Protein AF-0000000080769482 (afdb_homodimer)

Secondary structure (DSSP, 8-state):
-HHHHHHHHHHHHHHHHHHHHHHIIIIIHHHHHHHHHHHHHHHHHHHHHTT-HHHHHGGGGG-SSHHHHHHHHHHHHHTT-HHHHHHHHHHHHT-TT-HHHHHHHHHHHHTT--S-------/-HHHHHHHHHHHHHHHHHHHHHHIIIIIHHHHHHHHHHHHHHHHHHHHHTT-HHHHHGGGGG-SSHHHHHHHHHHHHHHT-HHHHHHHHHHHHT-TT-HHHHHHHHHHHHTT--S-------

Organism: Ralstonia nicotianae (strain ATCC BAA-1114 / GMI1000) (NCBI:txid267608)

Solvent-accessible surface area (backbone atoms only — not comparable to full-atom values): 12721 Å² total; per-residue (Å²): 114,78,63,51,54,50,46,52,50,51,44,49,51,44,39,48,32,31,45,50,28,52,47,37,39,46,57,55,7,39,52,64,25,46,54,34,49,50,53,42,48,51,52,44,49,56,28,45,77,69,73,38,36,57,73,57,32,54,67,33,58,70,43,91,47,65,49,29,20,50,48,27,21,56,54,26,56,76,60,74,44,46,67,65,21,46,52,51,32,52,59,45,35,64,44,86,86,35,73,63,11,52,51,26,44,51,54,33,44,76,70,72,37,72,81,70,75,62,81,69,76,123,115,77,63,52,51,51,45,53,50,50,43,51,52,44,39,49,32,31,43,49,27,51,47,36,37,46,56,55,7,38,52,64,24,46,54,33,48,50,52,40,49,51,52,46,49,57,28,45,78,70,73,38,35,54,73,56,32,54,68,34,57,72,43,90,47,64,48,29,22,51,49,26,23,58,53,24,58,77,57,74,43,45,67,64,20,48,51,51,33,52,58,44,35,64,43,86,86,35,72,64,10,52,51,25,42,51,53,34,44,74,71,70,36,74,79,70,76,62,78,70,73,125

Nearest PDB structures (foldseek):
  5n3u-assembly1_A-2  TM=7.133E-01  e=3.691E+00  Nostoc sp. PCC 7120 = FACHB-418
  3v6a-assembly1_A  TM=3.784E-01  e=7.086E+00  Homo sapiens
  5n3u-assembly1_A-2  TM=7.142E-01  e=3.418E+00  Nostoc sp. PCC 7120 = FACHB-418
  3v6a-assembly1_A  TM=3.414E-01  e=6.189E+00  Homo sapiens
  6l4o-assembly1_A  TM=3.754E-01  e=9.029E+00  Homo sapiens

Foldseek 3Di:
DVVVVVVVVVVVVVVVVVVVVVCCCCVVPVVVVVVVVVVLVVVLVVCVVVVCNCVVLVVQCPPPDLVSVLSSLLSVCVVPDNPSSLVSLLVLLPPPPDPSNVVSCVSCVVSVRHNPPPPPPD/DVVVVVVVVVVVVVVVVVVVVVCCCCVVPVVVVVVVVVVLVVVLVVCVVVVCNCVVLVVQCPPPDLVSVLSSLLSVCVNPDNPSSLVSLLVLLPPPPDPSNVVSCVSCVVSVHHNPPPPPDD

pLDDT: mean 79.83, std 16.84, range [17.86, 96.06]

Sequence (244 aa):
MENEGEIRLARELYAKCAIDFWVVLNERGHKPANRISNKARSLLESWGERGKAVDLLYPLLSHEQEAVRLAAATGLLDYGAPAQAIAVLRDISKNPEGFMAVTARILLRKHGISSLEDGSVHMENEGEIRLARELYAKCAIDFWVVLNERGHKPANRISNKARSLLESWGERGKAVDLLYPLLSHEQEAVRLAAATGLLDYGAPAQAIAVLRDISKNPEGFMAVTARILLRKHGISSLEDGSVH

Radius of gyration: 21.17 Å; Cα contacts (8 Å, |Δi|>4): 264; chains: 2; bounding box: 31×69×57 Å

Structure (mmCIF, N/CA/C/O backbone):
data_AF-0000000080769482-model_v1
#
loop_
_entity.id
_entity.type
_entity.pdbx_description
1 polymer 'HEAT repeat domain-containing protein'
#
loop_
_atom_site.group_PDB
_atom_site.id
_atom_site.type_symbol
_atom_site.label_atom_id
_atom_site.label_alt_id
_atom_site.label_comp_id
_atom_site.label_asym_id
_atom_site.label_entity_id
_atom_site.label_seq_id
_atom_site.pdbx_PDB_ins_code
_atom_site.Cartn_x
_atom_site.Cartn_y
_atom_site.Cartn_z
_atom_site.occupancy
_atom_site.B_iso_or_equiv
_atom_site.auth_seq_id
_atom_site.auth_comp_id
_atom_site.auth_asym_id
_atom_site.auth_atom_id
_atom_site.pdbx_PDB_model_num
ATOM 1 N N . MET A 1 1 ? -10.117 38.125 11.508 1 43.69 1 MET A N 1
ATOM 2 C CA . MET A 1 1 ? -11.031 37.656 10.477 1 43.69 1 MET A CA 1
ATOM 3 C C . MET A 1 1 ? -10.258 37.031 9.32 1 43.69 1 MET A C 1
ATOM 5 O O . MET A 1 1 ? -10.758 36.125 8.641 1 43.69 1 MET A O 1
ATOM 9 N N . GLU A 1 2 ? -9.078 37.781 8.734 1 52.72 2 GLU A N 1
ATOM 10 C CA . GLU A 1 2 ? -8.078 37.594 7.688 1 52.72 2 GLU A CA 1
ATOM 11 C C . GLU A 1 2 ? -7.309 36.281 7.895 1 52.72 2 GLU A C 1
ATOM 13 O O . GLU A 1 2 ? -7.035 35.562 6.938 1 52.72 2 GLU A O 1
ATOM 18 N N . ASN A 1 3 ? -7.258 35.906 9.312 1 74.38 3 ASN A N 1
ATOM 19 C CA . ASN A 1 3 ? -6.449 34.781 9.805 1 74.38 3 ASN A CA 1
ATOM 20 C C . ASN A 1 3 ? -7.207 33.469 9.727 1 74.38 3 ASN A C 1
ATOM 22 O O . ASN A 1 3 ? -6.645 32.438 9.328 1 74.38 3 ASN A O 1
ATOM 26 N N . GLU A 1 4 ? -8.695 33.875 9.781 1 76.62 4 GLU A N 1
ATOM 27 C CA . GLU A 1 4 ? -9.508 32.656 9.773 1 76.62 4 GLU A CA 1
ATOM 28 C C . GLU A 1 4 ? -9.672 32.094 8.359 1 76.62 4 GLU A C 1
ATOM 30 O O . GLU A 1 4 ? -9.656 30.891 8.148 1 76.62 4 GLU A O 1
ATOM 35 N N . GLY A 1 5 ? -9.844 33.125 7.422 1 82.69 5 GLY A N 1
ATOM 36 C CA . GLY A 1 5 ? -9.961 32.75 6.027 1 82.69 5 GLY A CA 1
ATOM 37 C C . GLY A 1 5 ? -8.727 32.031 5.504 1 82.69 5 GLY A C 1
ATOM 38 O O . GLY A 1 5 ? -8.844 31.016 4.785 1 82.69 5 GLY A O 1
ATOM 39 N N . GLU A 1 6 ? -7.641 32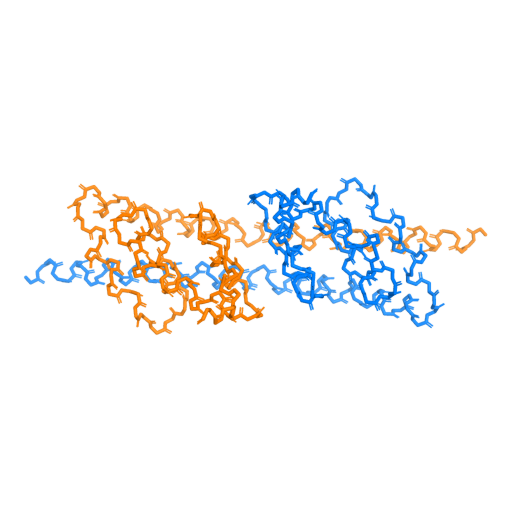.625 5.957 1 83.06 6 GLU A N 1
ATOM 40 C CA . GLU A 1 6 ? -6.379 32 5.547 1 83.06 6 GLU A CA 1
ATOM 41 C C . GLU A 1 6 ? -6.219 30.609 6.152 1 83.06 6 GLU A C 1
ATOM 43 O O . GLU A 1 6 ? -5.719 29.703 5.492 1 83.06 6 GLU A O 1
ATOM 48 N N . ILE A 1 7 ? -6.746 30.562 7.363 1 87.44 7 ILE A N 1
ATOM 49 C CA . ILE A 1 7 ? -6.652 29.297 8.062 1 87.44 7 ILE A CA 1
ATOM 50 C C . ILE A 1 7 ? -7.555 28.266 7.387 1 87.44 7 ILE A C 1
ATOM 52 O O . ILE A 1 7 ? -7.145 27.125 7.152 1 87.44 7 ILE A O 1
ATOM 56 N N . ARG A 1 8 ? -8.781 28.656 7.109 1 89.94 8 ARG A N 1
ATOM 57 C CA . ARG A 1 8 ? -9.734 27.781 6.441 1 89.94 8 ARG A CA 1
ATOM 58 C C . ARG A 1 8 ? -9.211 27.328 5.078 1 89.94 8 ARG A C 1
ATOM 60 O O . ARG A 1 8 ? -9.297 26.156 4.727 1 89.94 8 ARG A O 1
ATOM 67 N N . LEU A 1 9 ? -8.633 28.266 4.344 1 88.62 9 LEU A N 1
ATOM 68 C CA . LEU A 1 9 ? -8.094 27.953 3.023 1 88.62 9 LEU A CA 1
ATOM 69 C C . LEU A 1 9 ? -6.918 27 3.125 1 88.62 9 LEU A C 1
ATOM 71 O O . LEU A 1 9 ? -6.77 26.094 2.295 1 88.62 9 LEU A O 1
ATOM 75 N N . ALA A 1 10 ? -6.094 27.219 4.145 1 89.25 10 ALA A N 1
ATOM 76 C CA . ALA A 1 10 ? -4.941 26.359 4.363 1 89.25 10 ALA A CA 1
ATOM 77 C C . ALA A 1 10 ? -5.375 24.922 4.66 1 89.25 10 ALA A C 1
ATOM 79 O O . ALA A 1 10 ? -4.832 23.969 4.094 1 89.25 10 ALA A O 1
ATOM 80 N N . ARG A 1 11 ? -6.398 24.781 5.484 1 92.69 11 ARG A N 1
ATOM 81 C CA . ARG A 1 11 ? -6.91 23.453 5.824 1 92.69 11 ARG A CA 1
ATOM 82 C C . ARG A 1 11 ? -7.535 22.781 4.609 1 92.69 11 ARG A C 1
ATOM 84 O O . ARG A 1 11 ? -7.355 21.578 4.398 1 92.69 11 ARG A O 1
ATOM 91 N N . GLU A 1 12 ? -8.25 23.547 3.84 1 92.12 12 GLU A N 1
ATOM 92 C CA . GLU A 1 12 ? -8.891 23 2.645 1 92.12 12 GLU A CA 1
ATOM 93 C C . GLU A 1 12 ? -7.852 22.531 1.629 1 92.12 12 GLU A C 1
ATOM 95 O O . GLU A 1 12 ? -8.047 21.5 0.969 1 92.12 12 GLU A O 1
ATOM 100 N N . LEU A 1 13 ? -6.801 23.297 1.521 1 90.44 13 LEU A N 1
ATOM 101 C CA . LEU A 1 13 ? -5.727 22.922 0.607 1 90.44 13 LEU A CA 1
ATOM 102 C C . LEU A 1 13 ? -5.07 21.625 1.052 1 90.44 13 LEU A C 1
ATOM 104 O O . LEU A 1 13 ? -4.805 20.734 0.229 1 90.44 13 LEU A O 1
ATOM 108 N N . TYR A 1 14 ? -4.852 21.5 2.293 1 93.31 14 TYR A N 1
ATOM 109 C CA . TYR A 1 14 ? -4.258 20.281 2.834 1 93.31 14 TYR A CA 1
ATOM 110 C C . TYR A 1 14 ? -5.188 19.094 2.639 1 93.31 14 TYR A C 1
ATOM 112 O O . TYR A 1 14 ? -4.742 18 2.24 1 93.31 14 TYR A O 1
ATOM 120 N N . ALA A 1 15 ? -6.422 19.297 2.943 1 94.38 15 ALA A N 1
ATOM 121 C CA . ALA A 1 15 ? -7.418 18.25 2.744 1 94.38 15 ALA A CA 1
ATOM 122 C C . ALA A 1 15 ? -7.48 17.828 1.281 1 94.38 15 ALA A C 1
ATOM 124 O O . ALA A 1 15 ? -7.543 16.641 0.977 1 94.38 15 ALA A O 1
ATOM 125 N N . LYS A 1 16 ? -7.469 18.719 0.387 1 91.75 16 L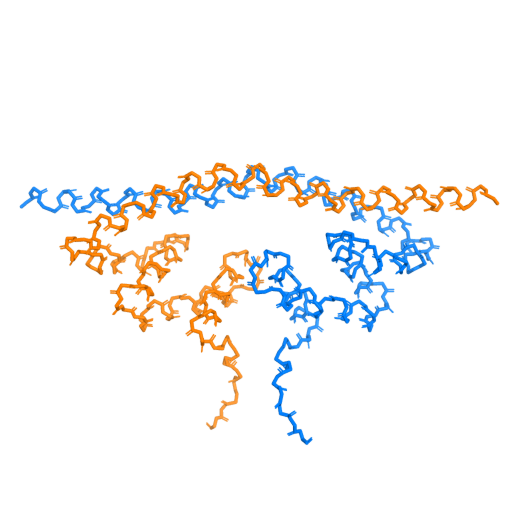YS A N 1
ATOM 126 C CA . LYS A 1 16 ? -7.512 18.438 -1.043 1 91.75 16 LYS A CA 1
ATOM 127 C C . LYS A 1 16 ? -6.293 17.625 -1.478 1 91.75 16 LYS A C 1
ATOM 129 O O . LYS A 1 16 ? -6.414 16.703 -2.283 1 91.75 16 LYS A O 1
ATOM 134 N N . CYS A 1 17 ? -5.102 17.984 -0.955 1 90.38 17 CYS A N 1
ATOM 135 C CA . CYS A 1 17 ? -3.889 17.219 -1.248 1 90.38 17 CYS A CA 1
ATOM 136 C C . CYS A 1 17 ? -4.027 15.773 -0.801 1 90.38 17 CYS A C 1
ATOM 138 O O . CYS A 1 17 ? -3.664 14.859 -1.537 1 90.38 17 CYS A O 1
ATOM 140 N N . ALA A 1 18 ? -4.598 15.625 0.42 1 91.88 18 ALA A N 1
ATOM 141 C CA . ALA A 1 18 ? -4.77 14.281 0.969 1 91.88 18 ALA A CA 1
ATOM 142 C C . ALA A 1 18 ? -5.699 13.453 0.095 1 91.88 18 ALA A C 1
ATOM 144 O O . ALA A 1 18 ? -5.395 12.297 -0.223 1 91.88 18 ALA A O 1
ATOM 145 N N . ILE A 1 19 ? -6.785 13.977 -0.339 1 90.44 19 ILE A N 1
ATOM 146 C CA . ILE A 1 19 ? -7.777 13.289 -1.158 1 90.44 19 ILE A CA 1
ATOM 147 C C . ILE A 1 19 ? -7.18 12.969 -2.527 1 90.44 19 ILE A C 1
ATOM 149 O O . ILE A 1 19 ? -7.258 11.828 -2.996 1 90.44 19 ILE A O 1
ATOM 153 N N . ASP A 1 20 ? -6.57 14 -3.168 1 83.69 20 ASP A N 1
ATOM 154 C CA . ASP A 1 20 ? -5.988 13.828 -4.496 1 83.69 20 ASP A CA 1
ATOM 155 C C . ASP A 1 20 ? -4.91 12.742 -4.484 1 83.69 20 ASP A C 1
ATOM 157 O O . ASP A 1 20 ? -4.797 11.961 -5.434 1 83.69 20 ASP A O 1
ATOM 161 N N . PHE A 1 21 ? -4.113 12.688 -3.434 1 83.19 21 PHE A N 1
ATOM 162 C CA . PHE A 1 21 ? -3.059 11.688 -3.305 1 83.19 21 PHE A CA 1
ATOM 163 C C . PHE A 1 21 ? -3.625 10.281 -3.447 1 83.19 21 PHE A C 1
ATOM 165 O O . PHE A 1 21 ? -3.15 9.492 -4.273 1 83.19 21 PHE A O 1
ATOM 172 N N . TRP A 1 22 ? -4.699 10.039 -2.775 1 80.94 22 TRP A N 1
ATOM 173 C CA . TRP A 1 22 ? -5.258 8.695 -2.768 1 80.94 22 TRP A CA 1
ATOM 174 C C . TRP A 1 22 ? -6.02 8.414 -4.059 1 80.94 22 TRP A C 1
ATOM 176 O O . TRP A 1 22 ? -6.035 7.277 -4.539 1 80.94 22 TRP A O 1
ATOM 186 N N . VAL A 1 23 ? -6.621 9.445 -4.531 1 76.62 23 VAL A N 1
ATOM 187 C CA . VAL A 1 23 ? -7.289 9.289 -5.816 1 76.62 23 VAL A CA 1
ATOM 188 C C . VAL A 1 23 ? -6.273 8.898 -6.887 1 76.62 23 VAL A C 1
ATOM 190 O O . VAL A 1 23 ? -6.488 7.945 -7.641 1 76.62 23 VAL A O 1
ATOM 193 N N . VAL A 1 24 ? -5.168 9.617 -6.945 1 74.12 24 VAL A N 1
ATOM 194 C CA . VAL A 1 24 ? -4.125 9.352 -7.93 1 74.12 24 VAL A CA 1
ATOM 195 C C . VAL A 1 24 ? -3.539 7.961 -7.691 1 74.12 24 VAL A C 1
ATOM 197 O O . VAL A 1 24 ? -3.359 7.188 -8.633 1 74.12 24 VAL A O 1
ATOM 200 N N . LEU A 1 25 ? -3.309 7.668 -6.492 1 71 25 LEU A N 1
ATOM 201 C CA . LEU A 1 25 ? -2.727 6.375 -6.148 1 71 25 LEU A CA 1
ATOM 202 C C . LEU A 1 25 ? -3.66 5.234 -6.543 1 71 25 LEU A C 1
ATOM 204 O O . LEU A 1 25 ? -3.213 4.219 -7.078 1 71 25 LEU A O 1
ATOM 208 N N . ASN A 1 26 ? -4.961 5.449 -6.375 1 69.5 26 ASN A N 1
ATOM 209 C CA . ASN A 1 26 ? -5.945 4.406 -6.641 1 69.5 26 ASN A CA 1
ATOM 210 C C . ASN A 1 26 ? -6.336 4.363 -8.117 1 69.5 26 ASN A C 1
ATOM 212 O O . ASN A 1 26 ? -6.523 3.285 -8.68 1 69.5 26 ASN A O 1
ATOM 216 N N . GLU A 1 27 ? -6.621 5.488 -8.672 1 66.88 27 GLU A N 1
ATOM 217 C CA . GLU A 1 27 ? -7.109 5.52 -10.047 1 66.88 27 GLU A CA 1
ATOM 218 C C . GLU A 1 27 ? -5.984 5.246 -11.039 1 66.88 27 GLU A C 1
ATOM 220 O O . GLU A 1 27 ? -6.172 4.512 -12.016 1 66.88 27 GLU A O 1
ATOM 225 N N . ARG A 1 28 ? -4.906 5.965 -10.898 1 60.78 28 ARG A N 1
ATOM 226 C CA . ARG A 1 28 ? -3.883 5.879 -11.938 1 60.78 28 ARG A CA 1
ATOM 227 C C . ARG A 1 28 ? -3.068 4.598 -11.797 1 60.78 28 ARG A C 1
ATOM 229 O O . ARG A 1 28 ? -2.562 4.062 -12.781 1 60.78 28 ARG A O 1
ATOM 236 N N . GLY A 1 29 ? -2.99 4.184 -10.594 1 62.38 29 GLY A N 1
ATOM 237 C CA . GLY A 1 29 ? -2.217 2.967 -10.391 1 62.38 29 GLY A CA 1
ATOM 238 C C . GLY A 1 29 ? -3.078 1.723 -10.289 1 62.38 29 GLY A C 1
ATOM 239 O O . GLY A 1 29 ? -2.707 0.662 -10.797 1 62.38 29 GLY A O 1
ATOM 240 N N . HIS A 1 30 ? -4.188 1.86 -9.945 1 64.44 30 HIS A N 1
ATOM 241 C CA . HIS A 1 30 ? -4.988 0.703 -9.555 1 64.44 30 HIS A CA 1
ATOM 242 C C . HIS A 1 30 ? -5.672 0.078 -10.766 1 64.44 30 HIS A C 1
ATOM 244 O O . HIS A 1 30 ? -5.715 -1.147 -10.898 1 64.44 30 HIS A O 1
ATOM 250 N N . LYS A 1 31 ? -6.078 1.041 -11.75 1 70.12 31 LYS A N 1
ATOM 251 C CA . LYS A 1 31 ? -6.797 0.445 -12.867 1 70.12 31 LYS A CA 1
ATOM 252 C C . LYS A 1 31 ? -5.875 -0.422 -13.719 1 70.12 31 LYS A C 1
ATOM 254 O O . LYS A 1 31 ? -6.137 -1.61 -13.914 1 70.12 31 LYS A O 1
ATOM 259 N N . PRO A 1 32 ? -4.785 0.17 -14.188 1 72.88 32 PRO A N 1
ATOM 260 C CA . PRO A 1 32 ? -3.889 -0.705 -14.945 1 72.88 32 PRO A CA 1
ATOM 261 C C . PRO A 1 32 ? -3.303 -1.829 -14.094 1 72.88 32 PRO A C 1
ATOM 263 O O . PRO A 1 32 ? -3.117 -2.945 -14.578 1 72.88 32 PRO A O 1
ATOM 266 N N . ALA A 1 33 ? -3.051 -1.668 -12.898 1 76.94 33 ALA A N 1
ATOM 267 C CA . ALA A 1 33 ? -2.551 -2.703 -12 1 76.94 33 ALA A CA 1
ATOM 268 C C . ALA A 1 33 ? -3.57 -3.828 -11.836 1 76.94 33 ALA A C 1
ATOM 270 O O . ALA A 1 33 ? -3.203 -5.004 -11.797 1 76.94 33 ALA A O 1
ATOM 271 N N . ASN A 1 34 ? -4.797 -3.42 -11.867 1 77.38 34 ASN A N 1
ATOM 272 C CA . ASN A 1 34 ? -5.863 -4.406 -11.75 1 77.38 34 ASN A CA 1
ATOM 273 C C . ASN A 1 34 ? -5.934 -5.305 -12.984 1 77.38 34 ASN A C 1
ATOM 275 O O . ASN A 1 34 ? -6.188 -6.504 -12.867 1 77.38 34 ASN A O 1
ATOM 279 N N . ARG A 1 35 ? -5.707 -4.633 -14.109 1 81.19 35 ARG A N 1
ATOM 280 C CA . ARG A 1 35 ? -5.703 -5.422 -15.336 1 81.19 35 ARG A CA 1
ATOM 281 C C . ARG A 1 35 ? -4.578 -6.453 -15.32 1 81.19 35 ARG A C 1
ATOM 283 O O . ARG A 1 35 ? -4.773 -7.598 -15.734 1 81.19 35 ARG A O 1
ATOM 290 N N . ILE A 1 36 ? -3.463 -6.059 -14.844 1 85.88 36 ILE A N 1
ATOM 291 C CA . ILE A 1 36 ? -2.318 -6.961 -14.758 1 85.88 36 ILE A CA 1
ATOM 292 C C . ILE A 1 36 ? -2.602 -8.055 -13.734 1 85.88 36 ILE A C 1
ATOM 294 O O . ILE A 1 36 ? -2.348 -9.234 -13.992 1 85.88 36 ILE A O 1
ATOM 298 N N . SER A 1 37 ? -3.137 -7.684 -12.68 1 84.38 37 SER A N 1
ATOM 299 C CA . SER A 1 37 ? -3.498 -8.633 -11.641 1 84.38 37 SER A CA 1
ATOM 300 C C . SER A 1 37 ? -4.508 -9.656 -12.148 1 84.38 37 SER A C 1
ATOM 302 O O . SER A 1 37 ? -4.41 -10.844 -11.828 1 84.38 37 SER A O 1
ATOM 304 N N . ASN A 1 38 ? -5.48 -9.211 -12.891 1 83.81 38 ASN A N 1
ATOM 305 C CA . ASN A 1 38 ? -6.473 -10.109 -13.461 1 83.81 38 ASN A CA 1
ATOM 306 C C . ASN A 1 38 ? -5.828 -11.125 -14.398 1 83.81 38 ASN A C 1
ATOM 308 O O . ASN A 1 38 ? -6.203 -12.305 -14.398 1 83.81 38 ASN A O 1
ATOM 312 N N . LYS A 1 39 ? -4.926 -10.664 -15.172 1 88.81 39 LYS A N 1
ATOM 313 C CA . LYS A 1 39 ? -4.203 -11.562 -16.062 1 88.81 39 LYS A CA 1
ATOM 314 C C . LYS A 1 39 ? -3.441 -12.625 -15.281 1 88.81 39 LYS A C 1
ATOM 316 O O . LYS A 1 39 ? -3.506 -13.812 -15.609 1 88.81 39 LYS A O 1
ATOM 321 N N . ALA A 1 40 ? -2.721 -12.258 -14.242 1 90.62 40 ALA A N 1
ATOM 322 C CA . ALA A 1 40 ? -1.98 -13.195 -13.398 1 90.62 40 ALA A CA 1
ATOM 323 C C . ALA A 1 40 ? -2.92 -14.203 -12.734 1 90.62 40 ALA A C 1
ATOM 325 O O . ALA A 1 40 ? -2.617 -15.391 -12.664 1 90.62 40 ALA A O 1
ATOM 326 N N . ARG A 1 41 ? -4.051 -13.742 -12.305 1 87.56 41 ARG A N 1
ATOM 327 C CA . ARG A 1 41 ? -5.039 -14.609 -11.664 1 87.56 41 ARG A CA 1
ATOM 328 C C . ARG A 1 41 ? -5.586 -15.633 -12.648 1 87.56 41 ARG A C 1
ATOM 330 O O . ARG A 1 41 ? -5.758 -16.812 -12.305 1 87.56 41 ARG A O 1
ATOM 337 N N . SER A 1 42 ? -5.852 -15.102 -13.781 1 89.12 42 SER A N 1
ATOM 338 C CA . SER A 1 42 ? -6.363 -16 -14.812 1 89.12 42 SER A CA 1
ATOM 339 C C . SER A 1 42 ? -5.355 -17.109 -15.133 1 89.12 42 SER A C 1
ATOM 341 O O . SER A 1 42 ? -5.734 -18.266 -15.328 1 89.12 42 SER A O 1
ATOM 343 N N . LEU A 1 43 ? -4.125 -16.781 -15.203 1 90.38 43 LEU A N 1
ATOM 344 C CA . LEU A 1 43 ? -3.072 -17.766 -15.414 1 90.38 43 LEU A CA 1
ATOM 345 C C . LEU A 1 43 ? -3.047 -18.781 -14.273 1 90.38 43 LEU A C 1
ATOM 347 O O . LEU A 1 43 ? -3.023 -19.984 -14.523 1 90.38 43 LEU A O 1
ATOM 351 N N . LEU A 1 44 ? -3.127 -18.312 -13.109 1 90.75 44 LEU A N 1
ATOM 352 C CA . LEU A 1 44 ? -3.092 -19.172 -11.938 1 90.75 44 LEU A CA 1
ATOM 353 C C . LEU A 1 44 ? -4.285 -20.125 -11.914 1 90.75 44 LEU A C 1
ATOM 355 O O . LEU A 1 44 ? -4.137 -21.312 -11.633 1 90.75 44 LEU A O 1
ATOM 359 N N . GLU A 1 45 ? -5.43 -19.578 -12.203 1 91 45 GLU A N 1
ATOM 360 C CA . GLU A 1 45 ? -6.645 -20.391 -12.242 1 91 45 GLU A CA 1
ATOM 361 C C . GLU A 1 45 ? -6.531 -21.516 -13.281 1 91 45 GLU A C 1
ATOM 363 O O . GLU A 1 45 ? -6.887 -22.656 -13.008 1 91 45 GLU A O 1
ATOM 368 N N . SER A 1 46 ? -6.039 -21.062 -14.398 1 90.94 46 SER A N 1
ATOM 369 C CA . SER A 1 46 ? -5.848 -22.062 -15.445 1 90.94 46 SER A CA 1
ATOM 370 C C . SER A 1 46 ? -4.883 -23.156 -15 1 90.94 46 SER A C 1
ATOM 372 O O . SER A 1 46 ? -5.09 -24.328 -15.297 1 90.94 46 SER A O 1
ATOM 374 N N . TRP A 1 47 ? -3.818 -22.812 -14.281 1 93.06 47 TRP A N 1
ATOM 375 C CA . TRP A 1 47 ? -2.85 -23.781 -13.766 1 93.06 47 TRP A CA 1
ATOM 376 C C . TRP A 1 47 ? -3.48 -24.672 -12.703 1 93.06 47 TRP A C 1
ATOM 378 O O . TRP A 1 47 ? -3.234 -25.875 -12.664 1 93.06 47 TRP A O 1
ATOM 388 N N . GLY A 1 48 ? -4.238 -24.062 -11.859 1 90.12 48 GLY A N 1
ATOM 389 C CA . GLY A 1 48 ? -4.941 -24.797 -10.82 1 90.12 48 GLY A CA 1
ATOM 390 C C . GLY A 1 48 ? -5.875 -25.859 -11.383 1 90.12 48 GLY A C 1
ATOM 391 O O . GLY A 1 48 ? -5.898 -27 -10.891 1 90.12 48 GLY A O 1
ATOM 392 N N . GLU A 1 49 ? -6.637 -25.5 -12.352 1 91 49 GLU A N 1
ATOM 393 C CA . GLU A 1 49 ? -7.566 -26.422 -13 1 91 49 GLU A CA 1
ATOM 394 C C . GLU A 1 49 ? -6.836 -27.641 -13.555 1 91 49 GLU A C 1
ATOM 396 O O . GLU A 1 49 ? -7.391 -28.75 -13.594 1 91 49 GLU A O 1
ATOM 401 N N . ARG A 1 50 ? -5.621 -27.5 -13.898 1 91.62 50 ARG A N 1
ATOM 402 C CA . ARG A 1 50 ? -4.828 -28.562 -14.484 1 91.62 50 ARG A CA 1
ATOM 403 C C . ARG A 1 50 ? -3.979 -29.266 -13.422 1 91.62 50 ARG A C 1
ATOM 405 O O . ARG A 1 50 ? -3.201 -30.172 -13.742 1 91.62 50 ARG A O 1
ATOM 412 N N . GLY A 1 51 ? -4.047 -28.797 -12.156 1 90.38 51 GLY A N 1
ATOM 413 C CA . GLY A 1 51 ? -3.281 -29.375 -11.07 1 90.38 51 GLY A CA 1
ATOM 414 C C . GLY A 1 51 ? -1.8 -29.062 -11.148 1 90.38 51 GLY A C 1
ATOM 415 O O . GLY A 1 51 ? -0.968 -29.828 -10.656 1 90.38 51 GLY A O 1
ATOM 416 N N . LYS A 1 52 ? -1.428 -27.906 -11.781 1 91.25 52 LYS A N 1
ATOM 417 C CA . LYS A 1 52 ? -0.024 -27.594 -12.031 1 91.25 52 LYS A CA 1
ATOM 418 C C . LYS A 1 52 ? 0.401 -26.328 -11.289 1 91.25 52 LYS A C 1
ATOM 420 O O . LYS A 1 52 ? 1.538 -25.875 -11.43 1 91.25 52 LYS A O 1
ATOM 425 N N . ALA A 1 53 ? -0.475 -25.766 -10.539 1 91.31 53 ALA A N 1
ATOM 426 C CA . ALA A 1 53 ? -0.193 -24.469 -9.914 1 91.31 53 ALA A CA 1
ATOM 427 C C . ALA A 1 53 ? 1.032 -24.562 -9.008 1 91.31 53 ALA A C 1
ATOM 429 O O . ALA A 1 53 ? 1.936 -23.719 -9.102 1 91.31 53 ALA A O 1
ATOM 430 N N . VAL A 1 54 ? 1.104 -25.547 -8.172 1 91.75 54 VAL A N 1
ATOM 431 C CA . VAL A 1 54 ? 2.201 -25.688 -7.223 1 91.75 54 VAL A CA 1
ATOM 432 C C . VAL A 1 54 ? 3.516 -25.891 -7.969 1 91.75 54 VAL A C 1
ATOM 434 O O . VAL A 1 54 ? 4.516 -25.234 -7.676 1 91.75 54 VAL A O 1
ATOM 437 N N . ASP A 1 55 ? 3.469 -26.672 -8.945 1 90.88 55 ASP A N 1
ATOM 438 C CA . ASP A 1 55 ? 4.664 -26.969 -9.727 1 90.88 55 ASP A CA 1
ATOM 439 C C . ASP A 1 55 ? 5.184 -25.734 -10.445 1 90.88 55 ASP A C 1
ATOM 441 O O . ASP A 1 55 ? 6.395 -25.547 -10.578 1 90.88 55 ASP A O 1
ATOM 445 N N . LEU A 1 56 ? 4.289 -2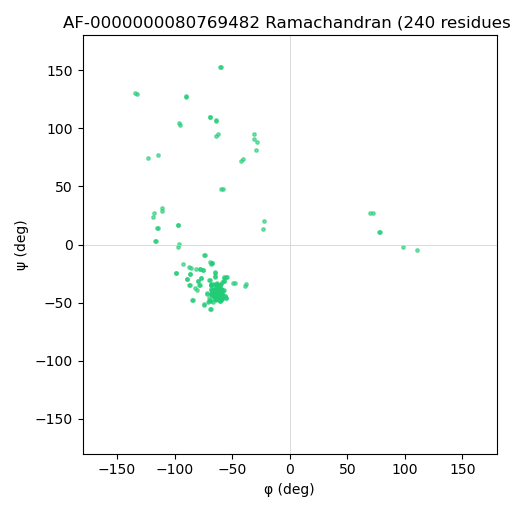5 -10.891 1 92.25 56 LEU A N 1
ATOM 446 C CA . LEU A 1 56 ? 4.668 -23.844 -11.68 1 92.25 56 LEU A CA 1
ATOM 447 C C . LEU A 1 56 ? 5.105 -22.688 -10.773 1 92.25 56 LEU A C 1
ATOM 449 O O . LEU A 1 56 ? 6.02 -21.938 -11.117 1 92.25 56 LEU A O 1
ATOM 453 N N . LEU A 1 57 ? 4.555 -22.578 -9.609 1 94 57 LEU A N 1
ATOM 454 C CA . LEU A 1 57 ? 4.809 -21.438 -8.742 1 94 57 LEU A CA 1
ATOM 455 C C . LEU A 1 57 ? 6.016 -21.688 -7.848 1 94 57 LEU A C 1
ATOM 457 O O . LEU A 1 57 ? 6.746 -20.766 -7.5 1 94 57 LEU A O 1
ATOM 461 N N . TYR A 1 58 ? 6.281 -22.891 -7.516 1 93.81 58 TYR A N 1
ATOM 462 C CA . TYR A 1 58 ? 7.254 -23.219 -6.48 1 93.81 58 TYR A CA 1
ATOM 463 C C . TYR A 1 58 ? 8.625 -22.672 -6.828 1 93.81 58 TYR A C 1
ATOM 465 O O . TYR A 1 58 ? 9.266 -22 -6.004 1 93.81 58 TYR A O 1
ATOM 473 N N . PRO A 1 59 ? 9.055 -22.859 -8.016 1 94.12 59 PRO A N 1
ATOM 474 C CA . PRO A 1 59 ? 10.383 -22.328 -8.336 1 94.12 59 PRO A CA 1
ATOM 475 C C . PRO A 1 59 ? 10.445 -20.812 -8.266 1 94.12 59 PRO A C 1
ATOM 477 O O . PRO A 1 59 ? 11.523 -20.234 -8.047 1 94.12 59 PRO A O 1
ATOM 480 N N . LEU A 1 60 ? 9.359 -20.188 -8.422 1 95.19 60 LEU A N 1
ATOM 481 C CA . LEU A 1 60 ? 9.328 -18.719 -8.438 1 95.19 60 LEU A CA 1
ATOM 482 C C . LEU A 1 60 ? 9.516 -18.156 -7.035 1 95.19 60 LEU A C 1
ATOM 484 O O . LEU A 1 60 ? 9.797 -16.969 -6.871 1 95.19 60 LEU A O 1
ATOM 488 N N . LEU A 1 61 ? 9.5 -19.016 -6.004 1 95.44 61 LEU A N 1
ATOM 489 C CA . LEU A 1 61 ? 9.719 -18.578 -4.625 1 95.44 61 LEU A CA 1
ATOM 490 C C . LEU A 1 61 ? 11.164 -18.141 -4.422 1 95.44 61 LEU A C 1
ATOM 492 O O . LEU A 1 61 ? 11.469 -17.406 -3.473 1 95.44 61 LEU A O 1
ATOM 496 N N . SER A 1 62 ? 12.031 -18.484 -5.332 1 95.56 62 SER A N 1
ATOM 497 C CA . SER A 1 62 ? 13.445 -18.141 -5.219 1 95.56 62 SER A CA 1
ATOM 498 C C . SER A 1 62 ? 13.867 -17.188 -6.332 1 95.56 62 SER A C 1
ATOM 500 O O . SER A 1 62 ? 15.062 -17.047 -6.605 1 95.56 62 SER A O 1
ATOM 502 N N . HIS A 1 63 ? 12.953 -16.609 -7.012 1 95.19 63 HIS A N 1
ATOM 503 C CA . HIS A 1 63 ? 13.242 -15.672 -8.094 1 95.19 63 HIS A CA 1
ATOM 504 C C . HIS A 1 63 ? 14.039 -14.477 -7.586 1 95.19 63 HIS A C 1
ATOM 506 O O . HIS A 1 63 ? 13.875 -14.055 -6.438 1 95.19 63 HIS A O 1
ATOM 512 N N . GLU A 1 64 ? 14.781 -13.883 -8.391 1 94.56 64 GLU A N 1
ATOM 513 C CA . GLU A 1 64 ? 15.648 -12.766 -8.016 1 94.56 64 GLU A CA 1
ATOM 514 C C . GLU A 1 64 ? 14.82 -11.523 -7.688 1 94.56 64 GLU A C 1
ATOM 516 O O . GLU A 1 64 ? 15.227 -10.711 -6.852 1 94.56 64 GLU A O 1
ATOM 521 N N . GLN A 1 65 ? 13.664 -11.383 -8.328 1 91.69 65 GLN A N 1
ATOM 522 C CA . GLN A 1 65 ? 12.828 -10.211 -8.109 1 91.69 65 GLN A CA 1
ATOM 523 C C . GLN A 1 65 ? 11.836 -10.445 -6.969 1 91.69 65 GLN A C 1
ATOM 525 O O . GLN A 1 65 ? 11.047 -11.391 -7.012 1 91.69 65 GLN A O 1
ATOM 530 N N . GLU A 1 66 ? 11.836 -9.539 -6.027 1 92.06 66 GLU A N 1
ATOM 531 C CA . GLU A 1 66 ? 10.977 -9.641 -4.852 1 92.06 66 GLU A CA 1
ATOM 532 C C . GLU A 1 66 ? 9.5 -9.664 -5.254 1 92.06 66 GLU A C 1
ATOM 534 O O . GLU A 1 66 ? 8.703 -10.398 -4.656 1 92.06 66 GLU A O 1
ATOM 539 N N . ALA A 1 67 ? 9.18 -8.938 -6.281 1 89.38 67 ALA A N 1
ATOM 540 C CA . ALA A 1 67 ? 7.801 -8.883 -6.762 1 89.38 67 ALA A CA 1
ATOM 541 C C . ALA A 1 67 ? 7.312 -10.258 -7.203 1 89.38 67 ALA A C 1
ATOM 543 O O . ALA A 1 67 ? 6.156 -10.617 -6.977 1 89.38 67 ALA A O 1
ATOM 544 N N . VAL A 1 68 ? 8.227 -10.977 -7.805 1 95.06 68 VAL A N 1
ATOM 545 C CA . VAL A 1 68 ? 7.883 -12.305 -8.297 1 95.06 68 VAL A CA 1
ATOM 546 C C . VAL A 1 68 ? 7.719 -13.266 -7.121 1 95.06 68 VAL A C 1
ATOM 548 O O . VAL A 1 68 ? 6.766 -14.047 -7.074 1 95.06 68 VAL A O 1
ATOM 551 N N . ARG A 1 69 ? 8.625 -13.172 -6.141 1 96.06 69 ARG A N 1
ATOM 552 C CA . ARG A 1 69 ? 8.531 -14.023 -4.961 1 96.06 69 ARG A CA 1
ATOM 553 C C . ARG A 1 69 ? 7.238 -13.766 -4.199 1 96.06 69 ARG A C 1
ATOM 555 O O . ARG A 1 69 ? 6.582 -14.703 -3.744 1 96.06 69 ARG A O 1
ATOM 562 N N . LEU A 1 70 ? 6.852 -12.516 -4.117 1 92.31 70 LEU A N 1
ATOM 563 C CA . LEU A 1 70 ? 5.617 -12.141 -3.434 1 92.31 70 LEU A CA 1
ATOM 564 C C . LEU A 1 70 ? 4.402 -12.719 -4.145 1 92.31 70 LEU A C 1
ATOM 566 O O . LEU A 1 70 ? 3.52 -13.297 -3.508 1 92.31 70 LEU A O 1
ATOM 570 N N . ALA A 1 71 ? 4.387 -12.555 -5.441 1 92.44 71 ALA A N 1
ATOM 571 C CA . ALA A 1 71 ? 3.266 -13.07 -6.223 1 92.44 71 ALA A CA 1
ATOM 572 C C . ALA A 1 71 ? 3.176 -14.594 -6.117 1 92.44 71 ALA A C 1
ATOM 574 O O . ALA A 1 71 ? 2.086 -15.141 -5.945 1 92.44 71 ALA A O 1
ATOM 575 N N . ALA A 1 72 ? 4.301 -15.234 -6.246 1 95 72 ALA A N 1
ATOM 576 C CA . ALA A 1 72 ? 4.332 -16.688 -6.156 1 95 72 ALA A CA 1
ATOM 577 C C . ALA A 1 72 ? 3.848 -17.172 -4.793 1 95 72 ALA A C 1
ATOM 579 O O . ALA A 1 72 ? 3.043 -18.109 -4.703 1 95 72 ALA A O 1
ATOM 580 N N . ALA A 1 73 ? 4.359 -16.547 -3.742 1 94.62 73 ALA A N 1
ATOM 581 C CA . ALA A 1 73 ? 3.951 -16.891 -2.385 1 94.62 73 ALA A CA 1
ATOM 582 C C . ALA A 1 73 ? 2.449 -16.703 -2.197 1 94.62 73 ALA A C 1
ATOM 584 O O . ALA A 1 73 ? 1.776 -17.562 -1.621 1 94.62 73 ALA A O 1
ATOM 585 N N . THR A 1 74 ? 1.959 -15.656 -2.705 1 89.75 74 THR A N 1
ATOM 586 C CA . THR A 1 74 ? 0.531 -15.367 -2.617 1 89.75 74 THR A CA 1
ATOM 587 C C . THR A 1 74 ? -0.28 -16.469 -3.303 1 89.75 74 THR A C 1
ATOM 589 O O . THR A 1 74 ? -1.259 -16.969 -2.744 1 89.75 74 THR A O 1
ATOM 592 N N . GLY A 1 75 ? 0.128 -16.812 -4.496 1 90 75 GLY A N 1
ATOM 593 C CA . GLY A 1 75 ? -0.553 -17.891 -5.211 1 90 75 GLY A CA 1
ATOM 594 C C . GLY A 1 75 ? -0.525 -19.219 -4.473 1 90 75 GLY A C 1
ATOM 595 O O . GLY A 1 75 ? -1.521 -19.938 -4.453 1 90 75 GLY A O 1
ATOM 596 N N . LEU A 1 76 ? 0.583 -19.484 -3.846 1 92.81 76 LEU A N 1
ATOM 597 C CA . LEU A 1 76 ? 0.773 -20.781 -3.199 1 92.81 76 LEU A CA 1
ATOM 598 C C . LEU A 1 76 ? -0.021 -20.859 -1.9 1 92.81 76 LEU A C 1
ATOM 600 O O . LEU A 1 76 ? -0.303 -21.953 -1.407 1 92.81 76 LEU A O 1
ATOM 604 N N . LEU A 1 77 ? -0.356 -19.734 -1.329 1 87.44 77 LEU A N 1
ATOM 605 C CA . LEU A 1 77 ? -1.237 -19.734 -0.167 1 87.44 77 LEU A CA 1
ATOM 606 C C . LEU A 1 77 ? -2.586 -20.359 -0.507 1 87.44 77 LEU A C 1
ATOM 608 O O . LEU A 1 77 ? -3.188 -21.031 0.326 1 87.44 77 LEU A O 1
ATOM 612 N N . ASP A 1 78 ? -2.961 -20.125 -1.708 1 80.06 78 ASP A N 1
ATOM 613 C CA . ASP A 1 78 ? -4.273 -20.578 -2.148 1 80.06 78 ASP A CA 1
ATOM 614 C C . ASP A 1 78 ? -4.215 -22.016 -2.674 1 80.06 78 ASP A C 1
ATOM 616 O O . ASP A 1 78 ? -5.238 -22.688 -2.758 1 80.06 78 ASP A O 1
ATOM 620 N N . TYR A 1 79 ? -3.012 -22.469 -3.02 1 81.81 79 TYR A N 1
ATOM 621 C CA . TYR A 1 79 ? -2.945 -23.75 -3.707 1 81.81 79 TYR A CA 1
ATOM 622 C C . TYR A 1 79 ? -2.158 -24.766 -2.887 1 81.81 79 TYR A C 1
ATOM 624 O O . TYR A 1 79 ? -1.673 -25.766 -3.426 1 81.81 79 TYR A O 1
ATOM 632 N N . GLY A 1 80 ? -2.143 -24.625 -1.622 1 69.69 80 GLY A N 1
ATOM 633 C CA . GLY A 1 80 ? -1.822 -25.781 -0.807 1 69.69 80 GLY A CA 1
ATOM 634 C C . GLY A 1 80 ? -0.375 -25.812 -0.353 1 69.69 80 GLY A C 1
ATOM 635 O O . GLY A 1 80 ? 0.13 -26.859 0.063 1 69.69 80 GLY A O 1
ATOM 636 N N . ALA A 1 81 ? 0.52 -25.016 -0.621 1 66.19 81 ALA A N 1
ATOM 637 C CA . ALA A 1 81 ? 1.874 -25.047 -0.073 1 66.19 81 ALA A CA 1
ATOM 638 C C . ALA A 1 81 ? 2.146 -23.828 0.789 1 66.19 81 ALA A C 1
ATOM 640 O O . ALA A 1 81 ? 3.023 -23.016 0.47 1 66.19 81 ALA A O 1
ATOM 641 N N . PRO A 1 82 ? 1.628 -23.906 1.914 1 78.19 82 PRO A N 1
ATOM 642 C CA . PRO A 1 82 ? 1.619 -22.656 2.68 1 78.19 82 PRO A CA 1
ATOM 643 C C . PRO A 1 82 ? 2.914 -22.438 3.457 1 78.19 82 PRO A C 1
ATOM 645 O O . PRO A 1 82 ? 3.332 -21.281 3.648 1 78.19 82 PRO A O 1
ATOM 648 N N . ALA A 1 83 ? 3.65 -23.531 3.672 1 85.88 83 ALA A N 1
ATOM 649 C CA . ALA A 1 83 ? 4.77 -23.328 4.586 1 85.88 83 ALA A CA 1
ATOM 650 C C . ALA A 1 83 ? 5.855 -22.469 3.926 1 85.88 83 ALA A C 1
ATOM 652 O O . ALA A 1 83 ? 6.336 -21.5 4.512 1 85.88 83 ALA A O 1
ATOM 653 N N . GLN A 1 84 ? 6.195 -22.891 2.707 1 90.25 84 GLN A N 1
ATOM 654 C CA . GLN A 1 84 ? 7.23 -22.141 2.014 1 90.25 84 GLN A CA 1
ATOM 655 C C . GLN A 1 84 ? 6.734 -20.734 1.641 1 90.25 84 GLN A C 1
ATOM 657 O O . GLN A 1 84 ? 7.496 -19.766 1.696 1 90.25 84 GLN A O 1
ATOM 662 N N . ALA A 1 85 ? 5.516 -20.703 1.233 1 92.81 85 ALA A N 1
ATOM 663 C CA . ALA A 1 85 ? 4.91 -19.406 0.911 1 92.81 85 ALA A CA 1
ATOM 664 C C . ALA A 1 85 ? 4.961 -18.469 2.109 1 92.81 85 ALA A C 1
ATOM 666 O O . ALA A 1 85 ? 5.34 -17.297 1.973 1 92.81 85 ALA A O 1
ATOM 667 N N . ILE A 1 86 ? 4.734 -19 3.242 1 90.75 86 ILE A N 1
ATOM 668 C CA . ILE A 1 86 ? 4.723 -18.219 4.473 1 90.75 86 ILE A CA 1
ATOM 669 C C . ILE A 1 86 ? 6.137 -17.734 4.797 1 90.75 86 ILE A C 1
ATOM 671 O O . ILE A 1 86 ? 6.332 -16.594 5.203 1 90.75 86 ILE A O 1
ATOM 675 N N . ALA A 1 87 ? 7.027 -18.578 4.621 1 92.12 87 ALA A N 1
ATOM 676 C CA . ALA A 1 87 ? 8.414 -18.203 4.883 1 92.12 87 ALA A CA 1
ATOM 677 C C . ALA A 1 87 ? 8.844 -17.031 4 1 92.12 87 ALA A C 1
ATOM 679 O O . ALA A 1 87 ? 9.508 -16.109 4.469 1 92.12 87 ALA A O 1
ATOM 680 N N . VAL A 1 88 ? 8.469 -17.078 2.771 1 93.38 88 VAL A N 1
ATOM 681 C CA . VAL A 1 88 ? 8.828 -16.031 1.836 1 93.38 88 VAL A CA 1
ATOM 682 C C . VAL A 1 88 ? 8.125 -14.727 2.227 1 93.38 88 VAL A C 1
ATOM 684 O O . VAL A 1 88 ? 8.75 -13.656 2.24 1 93.38 88 VAL A O 1
ATOM 687 N N . LEU A 1 89 ? 6.863 -14.836 2.572 1 90.81 89 LEU A N 1
ATOM 688 C CA . LEU A 1 89 ? 6.113 -13.656 2.984 1 90.81 89 LEU A CA 1
ATOM 689 C C . LEU A 1 89 ? 6.703 -13.047 4.254 1 90.81 89 LEU A C 1
ATOM 691 O O . LEU A 1 89 ? 6.773 -11.828 4.387 1 90.81 89 LEU A O 1
ATOM 695 N N . ARG A 1 90 ? 7.18 -13.812 5.105 1 89.75 90 ARG A N 1
ATOM 696 C CA . ARG A 1 90 ? 7.816 -13.336 6.328 1 89.75 90 ARG A CA 1
ATOM 697 C C . ARG A 1 90 ? 9.109 -12.586 6.02 1 89.75 90 ARG A C 1
ATOM 699 O O . ARG A 1 90 ? 9.383 -11.539 6.609 1 89.75 90 ARG A O 1
ATOM 706 N N . ASP A 1 91 ? 9.789 -13.188 5.164 1 91.44 91 ASP A N 1
ATOM 707 C CA . ASP A 1 91 ? 11.047 -12.547 4.777 1 91.44 91 ASP A CA 1
ATOM 708 C C . ASP A 1 91 ? 10.797 -11.172 4.16 1 91.44 91 ASP A C 1
ATOM 710 O O . ASP A 1 91 ? 11.461 -10.203 4.523 1 91.44 91 ASP A O 1
ATOM 714 N N . ILE A 1 92 ? 9.859 -11.078 3.326 1 88.19 92 ILE A N 1
ATOM 715 C CA . ILE A 1 92 ? 9.539 -9.828 2.645 1 88.19 92 ILE A CA 1
ATOM 716 C C . ILE A 1 92 ? 8.984 -8.82 3.646 1 88.19 92 ILE A C 1
ATOM 718 O O . ILE A 1 92 ? 9.258 -7.621 3.547 1 88.19 92 ILE A O 1
ATOM 722 N N . SER A 1 93 ? 8.273 -9.297 4.57 1 83 93 SER A N 1
ATOM 723 C CA . SER A 1 93 ? 7.605 -8.438 5.543 1 83 93 SER A CA 1
ATOM 724 C C . SER A 1 93 ? 8.617 -7.742 6.445 1 83 93 SER A C 1
ATOM 726 O O . SER A 1 93 ? 8.289 -6.738 7.09 1 83 93 SER A O 1
ATOM 728 N N . LYS A 1 94 ? 9.758 -8.234 6.434 1 82.19 94 LYS A N 1
ATOM 729 C CA . LYS A 1 94 ? 10.789 -7.707 7.32 1 82.19 94 LYS A CA 1
ATOM 730 C C . LYS A 1 94 ? 11.359 -6.398 6.777 1 82.19 94 LYS A C 1
ATOM 732 O O . LYS A 1 94 ? 12.008 -5.648 7.508 1 82.19 94 LYS A O 1
ATOM 737 N N . ASN A 1 95 ? 11.141 -6.273 5.441 1 70.38 95 ASN A N 1
ATOM 738 C CA . ASN A 1 95 ? 11.594 -5.004 4.887 1 70.38 95 ASN A CA 1
ATOM 739 C C . ASN A 1 95 ? 10.734 -3.84 5.367 1 70.38 95 ASN A C 1
ATOM 741 O O . ASN A 1 95 ? 9.531 -3.795 5.09 1 70.38 95 ASN A O 1
ATOM 745 N N . PRO A 1 96 ? 11.273 -2.92 6.262 1 55.97 96 PRO A N 1
ATOM 746 C CA . PRO A 1 96 ? 10.477 -1.889 6.926 1 55.97 96 PRO A CA 1
ATOM 747 C C . PRO A 1 96 ? 9.906 -0.861 5.949 1 55.97 96 PRO A C 1
ATOM 749 O O . PRO A 1 96 ? 8.883 -0.233 6.234 1 55.97 96 PRO A O 1
ATOM 752 N N . GLU A 1 97 ? 10.508 -0.622 4.852 1 53.66 97 GLU A N 1
ATOM 753 C CA . GLU A 1 97 ? 10.141 0.55 4.062 1 53.66 97 GLU A CA 1
ATOM 754 C C . GLU A 1 97 ? 9.453 0.147 2.762 1 53.66 97 GLU A C 1
ATOM 756 O O . GLU A 1 97 ? 9.039 1.005 1.98 1 53.66 97 GLU A O 1
ATOM 761 N N . GLY A 1 98 ? 8.766 -0.995 2.76 1 61.19 98 GLY A N 1
ATOM 762 C CA . GLY A 1 98 ? 8.328 -1.33 1.415 1 61.19 98 GLY A CA 1
ATOM 763 C C . GLY A 1 98 ? 6.867 -1.735 1.351 1 61.19 98 GLY A C 1
ATOM 764 O O . GLY A 1 98 ? 6.348 -2.361 2.277 1 61.19 98 GLY A O 1
ATOM 765 N N . PHE A 1 99 ? 6.23 -1.031 0.37 1 66 99 PHE A N 1
ATOM 766 C CA . PHE A 1 99 ? 4.832 -1.368 0.111 1 66 99 PHE A CA 1
ATOM 767 C C . PHE A 1 99 ? 4.656 -2.875 -0.015 1 66 99 PHE A C 1
ATOM 769 O O . PHE A 1 99 ? 3.648 -3.428 0.435 1 66 99 PHE A O 1
ATOM 776 N N . MET A 1 100 ? 5.73 -3.525 -0.559 1 78.5 100 MET A N 1
ATOM 777 C CA . MET A 1 100 ? 5.652 -4.977 -0.681 1 78.5 100 MET A CA 1
ATOM 778 C C . MET A 1 100 ? 5.68 -5.641 0.691 1 78.5 100 MET A C 1
ATOM 780 O O . MET A 1 100 ? 5.02 -6.66 0.905 1 78.5 100 MET A O 1
ATOM 784 N N . ALA A 1 101 ? 6.414 -5.035 1.554 1 79.31 101 ALA A N 1
ATOM 785 C CA . ALA A 1 101 ? 6.461 -5.555 2.916 1 79.31 101 ALA A CA 1
ATOM 786 C C . ALA A 1 101 ? 5.102 -5.449 3.596 1 79.31 101 ALA A C 1
ATOM 788 O O . ALA A 1 101 ? 4.668 -6.375 4.285 1 79.31 101 ALA A O 1
ATOM 789 N N . VAL A 1 102 ? 4.523 -4.391 3.404 1 70.88 102 VAL A N 1
ATOM 790 C CA . VAL A 1 102 ? 3.191 -4.172 3.961 1 70.88 102 VAL A CA 1
ATOM 791 C C . VAL A 1 102 ? 2.211 -5.184 3.369 1 70.88 102 VAL A C 1
ATOM 793 O O . VAL A 1 102 ? 1.41 -5.777 4.094 1 70.88 102 VAL A O 1
ATOM 796 N N . THR A 1 103 ? 2.289 -5.297 2.078 1 74.81 103 THR A N 1
ATOM 797 C CA . THR A 1 103 ? 1.443 -6.27 1.395 1 74.81 103 THR A CA 1
ATOM 798 C C . THR A 1 103 ? 1.659 -7.668 1.963 1 74.81 103 THR A C 1
ATOM 800 O O . THR A 1 103 ? 0.697 -8.391 2.23 1 74.81 103 THR A O 1
ATOM 803 N N . ALA A 1 104 ? 2.916 -7.988 2.164 1 84.56 104 ALA A N 1
ATOM 804 C CA . ALA A 1 104 ? 3.24 -9.297 2.73 1 84.56 104 ALA A CA 1
ATOM 805 C C . ALA A 1 104 ? 2.635 -9.453 4.121 1 84.56 104 ALA A C 1
ATOM 807 O O . ALA A 1 104 ? 2.092 -10.516 4.453 1 84.56 104 ALA A O 1
ATOM 808 N N . ARG A 1 105 ? 2.672 -8.5 4.922 1 77.56 105 ARG A N 1
ATOM 809 C CA . ARG A 1 105 ? 2.123 -8.539 6.273 1 77.56 105 ARG A CA 1
ATOM 810 C C . ARG A 1 105 ? 0.611 -8.742 6.242 1 77.56 105 ARG A C 1
ATOM 812 O O . ARG A 1 105 ? 0.071 -9.523 7.031 1 77.56 105 ARG A O 1
ATOM 819 N N . ILE A 1 106 ? -0.004 -8.078 5.441 1 73.5 106 ILE A N 1
ATOM 820 C CA . ILE A 1 106 ? -1.451 -8.203 5.309 1 73.5 106 ILE A CA 1
ATOM 821 C C . ILE A 1 106 ? -1.816 -9.625 4.906 1 73.5 106 ILE A C 1
ATOM 823 O O . ILE A 1 106 ? -2.748 -10.211 5.461 1 73.5 106 ILE A O 1
ATOM 827 N N . LEU A 1 107 ? -1.063 -10.117 3.9 1 78.44 107 LEU A N 1
ATOM 828 C CA . LEU A 1 107 ? -1.327 -11.477 3.447 1 78.44 107 LEU A CA 1
ATOM 829 C C . LEU A 1 107 ? -1.139 -12.477 4.586 1 78.44 107 LEU A C 1
ATOM 831 O O . LEU A 1 107 ? -1.938 -13.406 4.742 1 78.44 107 LEU A O 1
ATOM 835 N N . LEU A 1 108 ? -0.095 -12.289 5.383 1 82.44 108 LEU A N 1
ATOM 836 C CA . LEU A 1 108 ? 0.165 -13.164 6.52 1 82.44 108 LEU A CA 1
ATOM 837 C C . LEU A 1 108 ? -0.971 -13.086 7.535 1 82.44 108 LEU A C 1
ATOM 839 O O . LEU A 1 108 ? -1.45 -14.117 8.016 1 82.44 108 LEU A O 1
ATOM 843 N N . ARG A 1 109 ? -1.418 -11.93 7.789 1 74.62 109 ARG A N 1
ATOM 844 C CA . ARG A 1 109 ? -2.504 -11.719 8.742 1 74.62 109 ARG A CA 1
ATOM 845 C C . ARG A 1 109 ? -3.795 -12.367 8.25 1 74.62 109 ARG A C 1
ATOM 847 O O . ARG A 1 109 ? -4.516 -13 9.023 1 74.62 109 ARG A O 1
ATOM 854 N N . LYS A 1 110 ? -4.008 -12.094 7.055 1 71.12 110 LYS A N 1
ATOM 855 C CA . LYS A 1 110 ? -5.211 -12.656 6.453 1 71.12 110 LYS A CA 1
ATOM 856 C C . LYS A 1 110 ? -5.227 -14.18 6.574 1 71.12 110 LYS A C 1
ATOM 858 O O . LYS A 1 110 ? -6.293 -14.789 6.695 1 71.12 110 LYS A O 1
ATOM 863 N N . HIS A 1 111 ? -4.004 -14.719 6.555 1 75.44 111 HIS A N 1
ATOM 864 C CA . HIS A 1 111 ? -3.906 -16.172 6.633 1 75.44 111 HIS A CA 1
ATOM 865 C C . HIS A 1 111 ? -3.645 -16.625 8.062 1 75.44 111 HIS A C 1
ATOM 867 O O . HIS A 1 111 ? -3.254 -17.781 8.289 1 75.44 111 HIS A O 1
ATOM 873 N N . GLY A 1 112 ? -3.91 -15.703 8.969 1 67.94 112 GLY A N 1
ATOM 874 C CA . GLY A 1 112 ? -3.869 -16.031 10.383 1 67.94 112 GLY A CA 1
ATOM 875 C C . GLY A 1 112 ? -2.459 -16.109 10.938 1 67.94 112 GLY A C 1
ATOM 876 O O . GLY A 1 112 ? -2.227 -16.734 11.969 1 67.94 112 GLY A O 1
ATOM 877 N N . ILE A 1 113 ? -1.531 -15.656 10.109 1 60.78 113 ILE A N 1
ATOM 878 C CA . ILE A 1 113 ? -0.142 -15.727 10.555 1 60.78 113 ILE A CA 1
ATOM 879 C C . ILE A 1 113 ? 0.27 -14.391 11.18 1 60.78 113 ILE A C 1
ATOM 881 O O . ILE A 1 113 ? 0.135 -13.336 10.555 1 60.78 113 ILE A O 1
ATOM 885 N N . SER A 1 114 ? 0.346 -14.273 12.477 1 56.16 114 SER A N 1
ATOM 886 C CA . SER A 1 114 ? 0.688 -13.062 13.211 1 56.16 114 SER A CA 1
ATOM 887 C C . SER A 1 114 ? 2.117 -12.617 12.914 1 56.16 114 SER A C 1
ATOM 889 O O . SER A 1 114 ? 2.996 -13.453 12.688 1 56.16 114 SER A O 1
ATOM 891 N N . SER A 1 115 ? 2.404 -11.656 12.219 1 48.91 115 SER A N 1
ATOM 892 C CA . SER A 1 115 ? 3.73 -11.078 12.016 1 48.91 115 SER A CA 1
ATOM 893 C C . SER A 1 115 ? 4.543 -11.109 13.305 1 48.91 115 SER A C 1
ATOM 895 O O . SER A 1 115 ? 5.715 -10.719 13.32 1 48.91 115 SER A O 1
ATOM 897 N N . LEU A 1 116 ? 4.059 -10.969 14.547 1 41.09 116 LEU A N 1
ATOM 898 C CA . LEU A 1 116 ? 4.859 -10.82 15.75 1 41.09 116 LEU A CA 1
ATOM 899 C C . LEU A 1 116 ? 5.773 -12.031 15.953 1 41.09 116 LEU A C 1
ATOM 901 O O . LEU A 1 116 ? 5.316 -13.094 16.375 1 41.09 116 LEU A O 1
ATOM 905 N N . GLU A 1 117 ? 6.57 -12.711 15.242 1 36.03 117 GLU A N 1
ATOM 906 C CA . GLU A 1 117 ? 7.617 -13.242 16.109 1 36.03 117 GLU A CA 1
ATOM 907 C C . GLU A 1 117 ? 8.086 -12.203 17.109 1 36.03 117 GLU A C 1
ATOM 909 O O . GLU A 1 117 ? 8.633 -11.164 16.734 1 36.03 117 GLU A O 1
ATOM 914 N N . ASP A 1 118 ? 7.398 -11.789 18.141 1 32.62 118 ASP A N 1
ATOM 915 C CA . ASP A 1 118 ? 8.031 -11.57 19.438 1 32.62 118 ASP A CA 1
ATOM 916 C C . ASP A 1 118 ? 9.203 -12.531 19.641 1 32.62 118 ASP A C 1
ATOM 918 O O . ASP A 1 118 ? 9.086 -13.727 19.391 1 32.62 118 ASP A O 1
ATOM 922 N N . GLY A 1 119 ? 10.406 -12.273 19.391 1 30.77 119 GLY A N 1
ATOM 923 C CA . GLY A 1 119 ? 11.516 -12.828 20.156 1 30.77 119 GLY A CA 1
ATOM 924 C C . GLY A 1 119 ? 11.117 -13.281 21.547 1 30.77 119 GLY A C 1
ATOM 925 O O . GLY A 1 119 ? 11.672 -12.797 22.547 1 30.77 119 GLY A O 1
ATOM 926 N N . SER A 1 120 ? 9.961 -13.586 22.047 1 26.69 120 SER A N 1
ATOM 927 C CA . SER A 1 120 ? 10.148 -14.398 23.25 1 26.69 120 SER A CA 1
ATOM 928 C C . SER A 1 120 ? 10.852 -15.711 22.922 1 26.69 120 SER A C 1
ATOM 930 O O . SER A 1 120 ? 10.469 -16.406 21.969 1 26.69 120 SER A O 1
ATOM 932 N N . VAL A 1 121 ? 12.25 -15.672 23.109 1 24.89 121 VAL A N 1
ATOM 933 C CA . VAL A 1 121 ? 12.992 -16.75 23.781 1 24.89 121 VAL A CA 1
ATOM 934 C C . VAL A 1 121 ? 12.102 -17.438 24.812 1 24.89 121 VAL A C 1
ATOM 936 O O . VAL A 1 121 ? 11.578 -16.781 25.719 1 24.89 121 VAL A O 1
ATOM 939 N N . HIS A 1 122 ? 11.203 -18.391 24.406 1 17.86 122 HIS A N 1
ATOM 940 C CA . HIS A 1 122 ? 11.328 -19.375 25.469 1 17.86 122 HIS A CA 1
ATOM 941 C C . HIS A 1 122 ? 12.758 -19.891 25.578 1 17.86 122 HIS A C 1
ATOM 943 O O . HIS A 1 122 ? 13.414 -20.141 24.562 1 17.86 122 HIS A O 1
ATOM 949 N N . MET B 1 1 ? 9.352 -32.438 -23.906 1 44.28 1 MET B N 1
ATOM 950 C CA . MET B 1 1 ? 10.156 -31.266 -24.25 1 44.28 1 MET B CA 1
ATOM 951 C C . MET B 1 1 ? 9.273 -30.031 -24.359 1 44.28 1 MET B C 1
ATOM 953 O O . MET B 1 1 ? 9.75 -28.906 -24.203 1 44.28 1 MET B O 1
ATOM 957 N N . GLU B 1 2 ? 8.016 -30.125 -25.156 1 53.31 2 GLU B N 1
ATOM 958 C CA . GLU B 1 2 ? 6.887 -29.266 -25.516 1 53.31 2 GLU B CA 1
ATOM 959 C C . GLU B 1 2 ? 6.227 -28.672 -24.266 1 53.31 2 GLU B C 1
ATOM 961 O O . GLU B 1 2 ? 5.883 -27.484 -24.25 1 53.31 2 GLU B O 1
ATOM 966 N N . ASN B 1 3 ? 6.395 -29.547 -23.094 1 75.19 3 ASN B N 1
ATOM 967 C CA . ASN B 1 3 ? 5.73 -29.297 -21.828 1 75.19 3 ASN B CA 1
ATOM 968 C C . ASN B 1 3 ? 6.551 -28.359 -20.953 1 75.19 3 ASN B C 1
ATOM 970 O O . ASN B 1 3 ? 6.004 -27.438 -20.328 1 75.19 3 ASN B O 1
ATOM 974 N N . GLU B 1 4 ? 7.996 -28.547 -21.422 1 77 4 GLU B N 1
ATOM 975 C CA . GLU B 1 4 ? 8.867 -27.734 -20.578 1 77 4 GLU B CA 1
ATOM 976 C C . GLU B 1 4 ? 8.883 -26.281 -21.062 1 77 4 GLU B C 1
ATOM 978 O O . GLU B 1 4 ? 8.914 -25.359 -20.25 1 77 4 GLU B O 1
ATOM 983 N N . GLY B 1 5 ? 8.852 -26.188 -22.438 1 82.88 5 GLY B N 1
ATOM 984 C CA . GLY B 1 5 ? 8.812 -24.844 -23.016 1 82.88 5 GLY B CA 1
ATOM 985 C C . GLY B 1 5 ? 7.574 -24.062 -22.625 1 82.88 5 GLY B C 1
ATOM 986 O O . GLY B 1 5 ? 7.652 -22.875 -22.297 1 82.88 5 GLY B O 1
ATOM 987 N N . GLU B 1 6 ? 6.512 -24.859 -22.656 1 83.25 6 GLU B N 1
ATOM 988 C CA . GLU B 1 6 ? 5.25 -24.234 -22.281 1 83.25 6 GLU B CA 1
ATOM 989 C C . GLU B 1 6 ? 5.254 -23.844 -20.797 1 83.25 6 GLU B C 1
ATOM 991 O O . GLU B 1 6 ? 4.734 -22.781 -20.438 1 83.25 6 GLU B O 1
ATOM 996 N N . ILE B 1 7 ? 5.949 -24.719 -20.094 1 87.69 7 ILE B N 1
ATOM 997 C CA . ILE B 1 7 ? 6.031 -24.469 -18.656 1 87.69 7 ILE B CA 1
ATOM 998 C C . ILE B 1 7 ? 6.902 -23.25 -18.391 1 87.69 7 ILE B C 1
ATOM 1000 O O . ILE B 1 7 ? 6.535 -22.375 -17.609 1 87.69 7 ILE B O 1
ATOM 1004 N N . ARG B 1 8 ? 8.047 -23.203 -19.047 1 90 8 ARG B N 1
ATOM 1005 C CA . ARG B 1 8 ? 8.953 -22.062 -18.891 1 90 8 ARG B CA 1
ATOM 1006 C C . ARG B 1 8 ? 8.289 -20.766 -19.328 1 90 8 ARG B C 1
ATOM 1008 O O . ARG B 1 8 ? 8.406 -19.75 -18.641 1 90 8 ARG B O 1
ATOM 1015 N N . LEU B 1 9 ? 7.57 -20.828 -20.406 1 88.81 9 LEU B N 1
ATOM 1016 C CA . LEU B 1 9 ? 6.887 -19.641 -20.922 1 88.81 9 LEU B CA 1
ATOM 1017 C C . LEU B 1 9 ? 5.793 -19.188 -19.953 1 88.81 9 LEU B C 1
ATOM 1019 O O . LEU B 1 9 ? 5.59 -17.984 -19.75 1 88.81 9 LEU B O 1
ATOM 1023 N N . ALA B 1 10 ? 5.098 -20.156 -19.391 1 89.31 10 ALA B N 1
ATOM 1024 C CA . ALA B 1 10 ? 4.035 -19.859 -18.438 1 89.31 10 ALA B CA 1
ATOM 1025 C C . ALA B 1 10 ? 4.598 -19.156 -17.203 1 89.31 10 ALA B C 1
ATOM 1027 O O . ALA B 1 10 ? 4.043 -18.156 -16.734 1 89.31 10 ALA B O 1
ATOM 1028 N N . ARG B 1 11 ? 5.727 -19.641 -16.719 1 92.56 11 ARG B N 1
ATOM 1029 C CA . ARG B 1 11 ? 6.359 -19.047 -15.547 1 92.56 11 ARG B CA 1
ATOM 1030 C C . ARG B 1 11 ? 6.863 -17.641 -15.852 1 92.56 11 ARG B C 1
ATOM 1032 O O . ARG B 1 11 ? 6.73 -16.734 -15.031 1 92.56 11 ARG B O 1
ATOM 1039 N N . GLU B 1 12 ? 7.414 -17.469 -17.016 1 92.19 12 GLU B N 1
ATOM 1040 C CA . GLU B 1 12 ? 7.926 -16.172 -17.422 1 92.19 12 GLU B CA 1
ATOM 1041 C C . GLU B 1 12 ? 6.801 -15.148 -17.547 1 92.19 12 GLU B C 1
ATOM 1043 O O . GLU B 1 12 ? 6.969 -13.984 -17.188 1 92.19 12 GLU B O 1
ATOM 1048 N N . LEU B 1 13 ? 5.688 -15.625 -18.094 1 90.44 13 LEU B N 1
ATOM 1049 C CA . LEU B 1 13 ? 4.535 -14.734 -18.219 1 90.44 13 LEU B CA 1
ATOM 1050 C C . LEU B 1 13 ? 4.023 -14.305 -16.844 1 90.44 13 LEU B C 1
ATOM 1052 O O . LEU B 1 13 ? 3.713 -13.125 -16.641 1 90.44 13 LEU B O 1
ATOM 1056 N N . TYR B 1 14 ? 3.982 -15.203 -15.945 1 93.38 14 TYR B N 1
ATOM 1057 C CA . TYR B 1 14 ? 3.541 -14.898 -14.594 1 93.38 14 TYR B CA 1
ATOM 1058 C C . TYR B 1 14 ? 4.512 -13.938 -13.906 1 93.38 14 TYR B C 1
ATOM 1060 O O . TYR B 1 14 ? 4.09 -12.977 -13.258 1 93.38 14 TYR B O 1
ATOM 1068 N N . ALA B 1 15 ? 5.762 -14.227 -14.047 1 94.38 15 ALA B N 1
ATOM 1069 C CA . ALA B 1 15 ? 6.789 -13.352 -13.484 1 94.38 15 ALA B CA 1
ATOM 1070 C C . ALA B 1 15 ? 6.691 -11.945 -14.07 1 94.38 15 ALA B C 1
ATOM 1072 O O . ALA B 1 15 ? 6.793 -10.953 -13.336 1 94.38 15 ALA B O 1
ATOM 1073 N N . LYS B 1 16 ? 6.492 -11.82 -15.32 1 91.69 16 LYS B N 1
ATOM 1074 C CA . LYS B 1 16 ? 6.367 -10.523 -15.977 1 91.69 16 LYS B CA 1
ATOM 1075 C C . LYS B 1 16 ? 5.156 -9.758 -15.461 1 91.69 16 LYS B C 1
ATOM 1077 O O . LYS B 1 16 ? 5.223 -8.539 -15.258 1 91.69 16 LYS B O 1
ATOM 1082 N N . CYS B 1 17 ? 4.027 -10.469 -15.258 1 90.69 17 CYS B N 1
ATOM 1083 C CA . CYS B 1 17 ? 2.836 -9.844 -14.695 1 90.69 17 CYS B CA 1
ATOM 1084 C C . CYS B 1 17 ? 3.121 -9.266 -13.312 1 90.69 17 CYS B C 1
ATOM 1086 O O . CYS B 1 17 ? 2.721 -8.141 -13.008 1 90.69 17 CYS B O 1
ATOM 1088 N N . ALA B 1 18 ? 3.857 -10.086 -12.516 1 92.19 18 ALA B N 1
ATOM 1089 C CA . ALA B 1 18 ? 4.184 -9.656 -11.156 1 92.19 18 ALA B CA 1
ATOM 1090 C C . ALA B 1 18 ? 5.047 -8.398 -11.172 1 92.19 18 ALA B C 1
ATOM 1092 O O . ALA B 1 18 ? 4.777 -7.445 -10.438 1 92.19 18 ALA B O 1
ATOM 1093 N N . ILE B 1 19 ? 6.02 -8.32 -12.008 1 90.44 19 ILE B N 1
ATOM 1094 C CA . ILE B 1 19 ? 6.934 -7.188 -12.109 1 90.44 19 ILE B CA 1
ATOM 1095 C C . ILE B 1 19 ? 6.188 -5.965 -12.633 1 90.44 19 ILE B C 1
ATOM 1097 O O . ILE B 1 19 ? 6.277 -4.879 -12.055 1 90.44 19 ILE B O 1
ATOM 1101 N N . ASP B 1 20 ? 5.426 -6.16 -13.734 1 83.88 20 ASP B N 1
ATOM 1102 C CA . ASP B 1 20 ? 4.688 -5.059 -14.344 1 83.88 20 ASP B CA 1
ATOM 1103 C C . ASP B 1 20 ? 3.693 -4.453 -13.359 1 83.88 20 ASP B C 1
ATOM 1105 O O . ASP B 1 20 ? 3.508 -3.234 -13.328 1 83.88 20 ASP B O 1
ATOM 1109 N N . PHE B 1 21 ? 3.049 -5.277 -12.555 1 83.25 21 PHE B N 1
ATOM 1110 C CA . PHE B 1 21 ? 2.086 -4.816 -11.562 1 83.25 21 PHE B CA 1
ATOM 1111 C C . PHE B 1 21 ? 2.715 -3.783 -10.641 1 83.25 21 PHE B C 1
ATOM 1113 O O . PHE B 1 21 ? 2.188 -2.68 -10.477 1 83.25 21 PHE B O 1
ATOM 1120 N N . TRP B 1 22 ? 3.881 -4.082 -10.188 1 80.81 22 TRP B N 1
ATOM 1121 C CA . TRP B 1 22 ? 4.52 -3.205 -9.211 1 80.81 22 TRP B CA 1
ATOM 1122 C C . TRP B 1 22 ? 5.121 -1.979 -9.891 1 80.81 22 TRP B C 1
ATOM 1124 O O . TRP B 1 22 ? 5.145 -0.891 -9.312 1 80.81 22 TRP B O 1
ATOM 1134 N N . VAL B 1 23 ? 5.59 -2.217 -11.055 1 76.56 23 VAL B N 1
ATOM 1135 C CA . VAL B 1 23 ? 6.094 -1.08 -11.82 1 76.56 23 VAL B CA 1
ATOM 1136 C C . VAL B 1 23 ? 4.973 -0.071 -12.047 1 76.56 23 VAL B C 1
ATOM 1138 O O . VAL B 1 23 ? 5.148 1.126 -11.805 1 76.56 23 VAL B O 1
ATOM 1141 N N . VAL B 1 24 ? 3.818 -0.553 -12.484 1 74.19 24 VAL B N 1
ATOM 1142 C CA . VAL B 1 24 ? 2.674 0.313 -12.75 1 74.19 24 VAL B CA 1
ATOM 1143 C C . VAL B 1 24 ? 2.215 0.973 -11.453 1 74.19 24 VAL B C 1
ATOM 1145 O O . VAL B 1 24 ? 1.968 2.18 -11.414 1 74.19 24 VAL B O 1
ATOM 1148 N N . LEU B 1 25 ? 2.18 0.22 -10.453 1 70.94 25 LEU B N 1
ATOM 1149 C CA . LEU B 1 25 ? 1.732 0.737 -9.164 1 70.94 25 LEU B CA 1
ATOM 1150 C C . LEU B 1 25 ? 2.68 1.818 -8.656 1 70.94 25 LEU B C 1
ATOM 1152 O O . LEU B 1 25 ? 2.234 2.85 -8.148 1 70.94 25 LEU B O 1
ATOM 1156 N N . ASN B 1 26 ? 3.961 1.622 -8.875 1 69.62 26 ASN B N 1
ATOM 1157 C CA . ASN B 1 26 ? 4.973 2.545 -8.367 1 69.62 26 ASN B CA 1
ATOM 1158 C C . ASN B 1 26 ? 5.16 3.736 -9.305 1 69.62 26 ASN B C 1
ATOM 1160 O O . ASN B 1 26 ? 5.332 4.867 -8.844 1 69.62 26 ASN B O 1
ATOM 1164 N N . GLU B 1 27 ? 5.297 3.48 -10.547 1 66.56 27 GLU B N 1
ATOM 1165 C CA . GLU B 1 27 ? 5.594 4.555 -11.492 1 66.56 27 GLU B CA 1
ATOM 1166 C C . GLU B 1 27 ? 4.363 5.418 -11.75 1 66.56 27 GLU B C 1
ATOM 1168 O O . GLU B 1 27 ? 4.461 6.648 -11.805 1 66.56 27 GLU B O 1
ATOM 1173 N N . ARG B 1 28 ? 3.279 4.816 -12.086 1 60.16 28 ARG B N 1
ATOM 1174 C CA . ARG B 1 28 ? 2.133 5.602 -12.531 1 60.16 28 ARG B CA 1
ATOM 1175 C C . ARG B 1 28 ? 1.418 6.25 -11.352 1 60.16 28 ARG B C 1
ATOM 1177 O O . ARG B 1 28 ? 0.809 7.312 -11.5 1 60.16 28 ARG B O 1
ATOM 1184 N N . GLY B 1 29 ? 1.546 5.578 -10.297 1 61.88 29 GLY B N 1
ATOM 1185 C CA . GLY B 1 29 ? 0.89 6.152 -9.133 1 61.88 29 GLY B CA 1
ATOM 1186 C C . GLY B 1 29 ? 1.836 6.93 -8.234 1 61.88 29 GLY B C 1
ATOM 1187 O O . GLY B 1 29 ? 1.473 7.98 -7.699 1 61.88 29 GLY B O 1
ATOM 1188 N N . HIS B 1 30 ? 2.977 6.652 -8.273 1 64 30 HIS B N 1
ATOM 1189 C CA . HIS B 1 30 ? 3.891 7.137 -7.25 1 64 30 HIS B CA 1
ATOM 1190 C C . HIS B 1 30 ? 4.441 8.516 -7.605 1 64 30 HIS B C 1
ATOM 1192 O O . HIS B 1 30 ? 4.539 9.391 -6.746 1 64 30 HIS B O 1
ATOM 1198 N N . LYS B 1 31 ? 4.641 8.703 -9.039 1 70 31 LYS B N 1
ATOM 1199 C CA . LYS B 1 31 ? 5.238 10 -9.367 1 70 31 LYS B CA 1
ATOM 1200 C C . LYS B 1 31 ? 4.262 11.141 -9.094 1 70 31 LYS B C 1
ATOM 1202 O O . LYS B 1 31 ? 4.566 12.055 -8.336 1 70 31 LYS B O 1
ATOM 1207 N N . PRO B 1 32 ? 3.086 11.039 -9.703 1 72.81 32 PRO B N 1
ATOM 1208 C CA . PRO B 1 32 ? 2.15 12.117 -9.383 1 72.81 32 PRO B CA 1
ATOM 1209 C C . PRO B 1 32 ? 1.754 12.125 -7.906 1 72.81 32 PRO B C 1
ATOM 1211 O O . PRO B 1 32 ? 1.58 13.195 -7.316 1 72.81 32 PRO B O 1
ATOM 1214 N N . ALA B 1 33 ? 1.646 11.086 -7.262 1 76.88 33 ALA B N 1
ATOM 1215 C CA . ALA B 1 33 ? 1.332 11.008 -5.836 1 76.88 33 ALA B CA 1
ATOM 1216 C C . ALA B 1 33 ? 2.43 11.656 -4.996 1 76.88 33 ALA B C 1
ATOM 1218 O O . ALA B 1 33 ? 2.145 12.344 -4.012 1 76.88 33 ALA B O 1
ATOM 1219 N N . ASN B 1 34 ? 3.615 11.492 -5.477 1 77.12 34 ASN B N 1
ATOM 1220 C CA . ASN B 1 34 ? 4.746 12.094 -4.777 1 77.12 34 ASN B CA 1
ATOM 1221 C C . ASN B 1 34 ? 4.703 13.617 -4.855 1 77.12 34 ASN B C 1
ATOM 1223 O O . ASN B 1 34 ? 5.043 14.305 -3.887 1 77.12 34 ASN B O 1
ATOM 1227 N N . ARG B 1 35 ? 4.301 14.07 -6.043 1 80.94 35 ARG B N 1
ATOM 1228 C CA . ARG B 1 35 ? 4.184 15.523 -6.184 1 80.94 35 ARG B CA 1
ATOM 1229 C C . ARG B 1 35 ? 3.137 16.078 -5.23 1 80.94 35 ARG B C 1
ATOM 1231 O O . ARG B 1 35 ? 3.346 17.141 -4.617 1 80.94 35 ARG B O 1
ATOM 1238 N N . ILE B 1 36 ? 2.066 15.391 -5.109 1 85.62 36 ILE B N 1
ATOM 1239 C CA . ILE B 1 36 ? 1 15.82 -4.207 1 85.62 36 ILE B CA 1
ATOM 1240 C C . ILE B 1 36 ? 1.48 15.727 -2.762 1 85.62 36 ILE B C 1
ATOM 1242 O O . ILE B 1 36 ? 1.267 16.656 -1.973 1 85.62 36 ILE B O 1
ATOM 1246 N N . SER B 1 37 ? 2.139 14.719 -2.484 1 83.94 37 SER B N 1
ATOM 1247 C CA . SER B 1 37 ? 2.688 14.523 -1.146 1 83.94 37 SER B CA 1
ATOM 1248 C C . SER B 1 37 ? 3.684 15.625 -0.795 1 83.94 37 SER B C 1
ATOM 1250 O O . SER B 1 37 ? 3.703 16.109 0.336 1 83.94 37 SER B O 1
ATOM 1252 N N . ASN B 1 38 ? 4.5 15.992 -1.729 1 83.56 38 ASN B N 1
ATOM 1253 C CA . ASN B 1 38 ? 5.461 17.062 -1.509 1 83.56 38 ASN B CA 1
ATOM 1254 C C . ASN B 1 38 ? 4.762 18.391 -1.212 1 83.56 38 ASN B C 1
ATOM 1256 O O . ASN B 1 38 ? 5.207 19.156 -0.356 1 83.56 38 ASN B O 1
ATOM 1260 N N . LYS B 1 39 ? 3.727 18.641 -1.923 1 88.38 39 LYS B N 1
ATOM 1261 C CA . LYS B 1 39 ? 2.951 19.844 -1.68 1 88.38 39 LYS B CA 1
ATOM 1262 C C . LYS B 1 39 ? 2.371 19.859 -0.269 1 88.38 39 LYS B C 1
ATOM 1264 O O . LYS B 1 39 ? 2.471 20.859 0.443 1 88.38 39 LYS B O 1
ATOM 1269 N N . ALA B 1 40 ? 1.782 18.766 0.172 1 90.12 40 ALA B N 1
ATOM 1270 C CA . ALA B 1 40 ? 1.222 18.656 1.517 1 90.12 40 ALA B CA 1
ATOM 1271 C C . ALA B 1 40 ? 2.305 18.828 2.578 1 90.12 40 ALA B C 1
ATOM 1273 O O . ALA B 1 40 ? 2.092 19.5 3.586 1 90.12 40 ALA B O 1
ATOM 1274 N N . ARG B 1 41 ? 3.457 18.266 2.344 1 87.31 41 ARG B N 1
ATOM 1275 C CA . ARG B 1 41 ? 4.574 18.375 3.275 1 87.31 41 ARG B CA 1
ATOM 1276 C C . ARG B 1 41 ? 5.047 19.812 3.396 1 87.31 41 ARG B C 1
ATOM 1278 O O . ARG B 1 41 ? 5.34 20.297 4.5 1 87.31 41 ARG B O 1
ATOM 1285 N N . SER B 1 42 ? 5.117 20.391 2.254 1 88.94 42 SER B N 1
ATOM 1286 C CA . SER B 1 42 ? 5.543 21.781 2.252 1 88.94 42 SER B CA 1
ATOM 1287 C C . SER B 1 42 ? 4.574 22.656 3.043 1 88.94 42 SER B C 1
ATOM 1289 O O . SER B 1 42 ? 4.996 23.547 3.771 1 88.94 42 SER B O 1
ATOM 1291 N N . LEU B 1 43 ? 3.34 22.438 2.908 1 90.06 43 LEU B N 1
ATOM 1292 C CA . LEU B 1 43 ? 2.332 23.156 3.682 1 90.06 43 LEU B CA 1
ATOM 1293 C C . LEU B 1 43 ? 2.518 22.906 5.176 1 90.06 43 LEU B C 1
ATOM 1295 O O . LEU B 1 43 ? 2.535 23.859 5.969 1 90.06 43 LEU B O 1
ATOM 1299 N N . LEU B 1 44 ? 2.713 21.703 5.523 1 90.5 44 LEU B N 1
ATOM 1300 C CA . LEU B 1 44 ? 2.885 21.328 6.922 1 90.5 44 LEU B CA 1
ATOM 1301 C C . LEU B 1 44 ? 4.129 21.984 7.512 1 90.5 44 LEU B C 1
ATOM 1303 O O . LEU B 1 44 ? 4.09 22.5 8.633 1 90.5 44 LEU B O 1
ATOM 1307 N N . GLU B 1 45 ? 5.188 21.938 6.762 1 90.94 45 GLU B N 1
ATOM 1308 C CA . GLU B 1 45 ? 6.434 22.547 7.211 1 90.94 45 GLU B CA 1
ATOM 1309 C C . GLU B 1 45 ? 6.258 24.047 7.449 1 90.94 45 GLU B C 1
ATOM 1311 O O . GLU B 1 45 ? 6.723 24.578 8.461 1 90.94 45 GLU B O 1
ATOM 1316 N N . SER B 1 46 ? 5.598 24.609 6.484 1 90.75 46 SER B N 1
ATOM 1317 C CA . SER B 1 46 ? 5.336 26.047 6.637 1 90.75 46 SER B CA 1
ATOM 1318 C C . SER B 1 46 ? 4.508 26.328 7.887 1 90.75 46 SER B C 1
ATOM 1320 O O . SER B 1 46 ? 4.746 27.312 8.586 1 90.75 46 SER B O 1
ATOM 1322 N N . TRP B 1 47 ? 3.527 25.484 8.203 1 92.62 47 TRP B N 1
ATOM 1323 C CA . TRP B 1 47 ? 2.701 25.641 9.391 1 92.62 47 TRP B CA 1
ATOM 1324 C C . TRP B 1 47 ? 3.523 25.406 10.656 1 92.62 47 TRP B C 1
ATOM 1326 O O . TRP B 1 47 ? 3.365 26.109 11.648 1 92.62 47 TRP B O 1
ATOM 1336 N N . GLY B 1 48 ? 4.352 24.406 10.594 1 89.94 48 GLY B N 1
ATOM 1337 C CA . GLY B 1 48 ? 5.23 24.109 11.719 1 89.94 48 GLY B CA 1
ATOM 1338 C C . GLY B 1 48 ? 6.148 25.25 12.078 1 89.94 48 GLY B C 1
ATOM 1339 O O . GLY B 1 48 ? 6.312 25.578 13.258 1 89.94 48 GLY B O 1
ATOM 1340 N N . GLU B 1 49 ? 6.754 25.828 11.109 1 91 49 GLU B N 1
ATOM 1341 C CA . GLU B 1 49 ? 7.648 26.969 11.312 1 91 49 GLU B CA 1
ATOM 1342 C C . GLU B 1 49 ? 6.934 28.125 12.016 1 91 49 GLU B C 1
ATOM 1344 O O . GLU B 1 49 ? 7.551 28.875 12.773 1 91 49 GLU B O 1
ATOM 1349 N N . ARG B 1 50 ? 5.676 28.234 11.836 1 91.56 50 ARG B N 1
ATOM 1350 C CA . ARG B 1 50 ? 4.883 29.312 12.422 1 91.56 50 ARG B CA 1
ATOM 1351 C C . ARG B 1 50 ? 4.223 28.859 13.719 1 91.56 50 ARG B C 1
ATOM 1353 O O . ARG B 1 50 ? 3.473 29.625 14.336 1 91.56 50 ARG B O 1
ATOM 1360 N N . GLY B 1 51 ?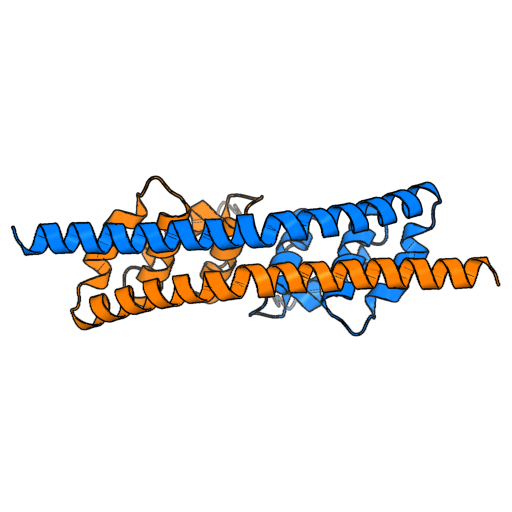 4.453 27.594 14.125 1 90.38 51 GLY B N 1
ATOM 1361 C CA . GLY B 1 51 ? 3.873 27.047 15.344 1 90.38 51 GLY B CA 1
ATOM 1362 C C . GLY B 1 51 ? 2.377 26.828 15.25 1 90.38 51 GLY B C 1
ATOM 1363 O O . GLY B 1 51 ? 1.669 26.859 16.25 1 90.38 51 GLY B O 1
ATOM 1364 N N . LYS B 1 52 ? 1.838 26.594 14.016 1 91.38 52 LYS B N 1
ATOM 1365 C CA . LYS B 1 52 ? 0.396 26.5 13.805 1 91.38 52 LYS B CA 1
ATOM 1366 C C . LYS B 1 52 ? -0.009 25.109 13.336 1 91.38 52 LYS B C 1
ATOM 1368 O O . LYS B 1 52 ? -1.181 24.859 13.039 1 91.38 52 LYS B O 1
ATOM 1373 N N . ALA B 1 53 ? 0.921 24.219 13.242 1 91.5 53 ALA B N 1
ATOM 1374 C CA . ALA B 1 53 ? 0.642 22.922 12.648 1 91.5 53 ALA B CA 1
ATOM 1375 C C . ALA B 1 53 ? -0.45 22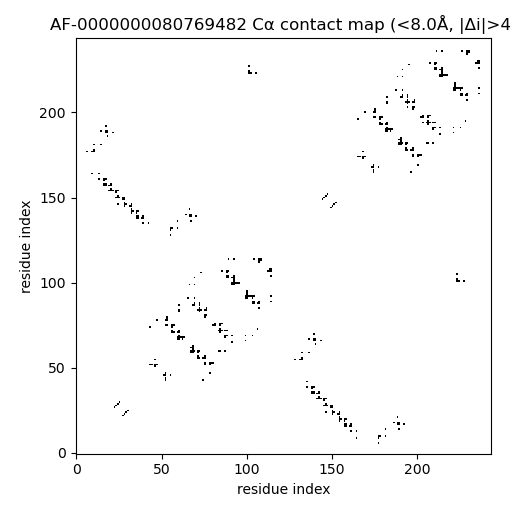.188 13.43 1 91.5 53 ALA B C 1
ATOM 1377 O O . ALA B 1 53 ? -1.408 21.688 12.836 1 91.5 53 ALA B O 1
ATOM 1378 N N . VAL B 1 54 ? -0.356 22.156 14.727 1 92.19 54 VAL B N 1
ATOM 1379 C CA . VAL B 1 54 ? -1.309 21.422 15.555 1 92.19 54 VAL B CA 1
ATOM 1380 C C . VAL B 1 54 ? -2.693 22.047 15.438 1 92.19 54 VAL B C 1
ATOM 1382 O O . VAL B 1 54 ? -3.686 21.344 15.227 1 92.19 54 VAL B O 1
ATOM 1385 N N . ASP B 1 55 ? -2.721 23.312 15.414 1 91.25 55 ASP B N 1
ATOM 1386 C CA . ASP B 1 55 ? -3.988 24.031 15.32 1 91.25 55 ASP B CA 1
ATOM 1387 C C . ASP B 1 55 ? -4.668 23.781 13.984 1 91.25 55 ASP B C 1
ATOM 1389 O O . ASP B 1 55 ? -5.895 23.688 13.906 1 91.25 55 ASP B O 1
ATOM 1393 N N . LEU B 1 56 ? -3.9 23.719 13.039 1 92.31 56 LEU B N 1
ATOM 1394 C CA . LEU B 1 56 ? -4.445 23.578 11.695 1 92.31 56 LEU B CA 1
ATOM 1395 C C . LEU B 1 56 ? -4.836 22.125 11.422 1 92.31 56 LEU B C 1
ATOM 1397 O O . LEU B 1 56 ? -5.832 21.859 10.734 1 92.31 56 LEU B O 1
ATOM 1401 N N . LEU B 1 57 ? -4.152 21.188 11.992 1 94.06 57 LEU B N 1
ATOM 1402 C CA . LEU B 1 57 ? -4.359 19.781 11.672 1 94.06 57 LEU B CA 1
ATOM 1403 C C . LEU B 1 57 ? -5.434 19.172 12.57 1 94.06 57 LEU B C 1
ATOM 1405 O O . LEU B 1 57 ? -6.164 18.281 12.148 1 94.06 57 LEU B O 1
ATOM 1409 N N . TYR B 1 58 ? -5.582 19.656 13.742 1 94.06 58 TYR B N 1
ATOM 1410 C CA . TYR B 1 58 ? -6.391 19 14.766 1 94.06 58 TYR B CA 1
ATOM 1411 C C . TYR B 1 58 ? -7.828 18.828 14.297 1 94.06 58 TYR B C 1
ATOM 1413 O O . TYR B 1 58 ? -8.391 17.734 14.367 1 94.06 58 TYR B O 1
ATOM 1421 N N . PRO B 1 59 ? -8.391 19.859 13.742 1 94.44 59 PRO B N 1
ATOM 1422 C CA . PRO B 1 59 ? -9.781 19.688 13.305 1 94.44 59 PRO B CA 1
ATOM 1423 C C . PRO B 1 59 ? -9.93 18.672 12.18 1 94.44 59 PRO B C 1
ATOM 1425 O O . PRO B 1 59 ? -11 18.078 12.016 1 94.44 59 PRO B O 1
ATOM 1428 N N . LEU B 1 60 ? -8.914 18.453 11.469 1 95.31 60 LEU B N 1
ATOM 1429 C CA . LEU B 1 60 ? -8.969 17.547 10.328 1 95.31 60 LEU B CA 1
ATOM 1430 C C . LEU B 1 60 ? -9.008 16.094 10.781 1 95.31 60 LEU B C 1
ATOM 1432 O O . LEU B 1 60 ? -9.328 15.203 9.992 1 95.31 60 LEU B O 1
ATOM 1436 N N . LEU B 1 61 ? -8.797 15.844 12.07 1 95.56 61 LEU B N 1
ATOM 1437 C CA . LEU B 1 61 ? -8.867 14.492 12.617 1 95.56 61 LEU B CA 1
ATOM 1438 C C . LEU B 1 61 ? -10.297 13.969 12.586 1 95.56 61 LEU B C 1
ATOM 1440 O O . LEU B 1 61 ? -10.523 12.75 12.648 1 95.56 61 LEU B O 1
ATOM 1444 N N . SER B 1 62 ? -11.25 14.836 12.422 1 95.75 62 SER B N 1
ATOM 1445 C CA . SER B 1 62 ? -12.656 14.445 12.406 1 95.75 62 SER B CA 1
ATOM 1446 C C . SER B 1 62 ? -13.281 14.68 11.031 1 95.75 62 SER B C 1
ATOM 1448 O O . SER B 1 62 ? -14.508 14.719 10.906 1 95.75 62 SER B O 1
ATOM 1450 N N . HIS B 1 63 ? -12.5 14.898 10.039 1 95.19 63 HIS B N 1
ATOM 1451 C CA . HIS B 1 63 ? -12.992 15.125 8.688 1 95.19 63 HIS B CA 1
ATOM 1452 C C . HIS B 1 63 ? -13.781 13.93 8.18 1 95.19 63 HIS B C 1
ATOM 1454 O O . HIS B 1 63 ? -13.5 12.789 8.547 1 95.19 63 HIS B O 1
ATOM 1460 N N . GLU B 1 64 ? -14.656 14.141 7.32 1 94.38 64 GLU B N 1
ATOM 1461 C CA . GLU B 1 64 ? -15.531 13.094 6.801 1 94.38 64 GLU B CA 1
ATOM 1462 C C . GLU B 1 64 ? -14.75 12.109 5.938 1 94.38 64 GLU B C 1
ATOM 1464 O O . GLU B 1 64 ? -15.086 10.922 5.879 1 94.38 64 GLU B O 1
ATOM 1469 N N . GLN B 1 65 ? -13.703 12.578 5.281 1 91.5 65 GLN B N 1
ATOM 1470 C CA . GLN B 1 65 ? -12.914 11.727 4.398 1 91.5 65 GLN B CA 1
ATOM 1471 C C . GLN B 1 65 ? -11.773 11.055 5.156 1 91.5 65 GLN B C 1
ATOM 1473 O O . GLN B 1 65 ? -10.945 11.734 5.766 1 91.5 65 GLN B O 1
ATOM 1478 N N . GLU B 1 66 ? -11.695 9.758 5.035 1 91.94 66 GLU B N 1
ATOM 1479 C CA . GLU B 1 66 ? -10.688 8.969 5.727 1 91.94 66 GLU B CA 1
ATOM 1480 C C . GLU B 1 66 ? -9.281 9.383 5.312 1 91.94 66 GLU B C 1
ATOM 1482 O O . GLU B 1 66 ? -8.367 9.438 6.145 1 91.94 66 GLU B O 1
ATOM 1487 N N . ALA B 1 67 ? -9.133 9.742 4.07 1 89.06 67 ALA B N 1
ATOM 1488 C CA . ALA B 1 67 ? -7.832 10.164 3.555 1 89.06 67 ALA B CA 1
ATOM 1489 C C . ALA B 1 67 ? -7.328 11.406 4.289 1 89.06 67 ALA B C 1
ATOM 1491 O O . ALA B 1 67 ? -6.129 11.523 4.566 1 89.06 67 ALA B O 1
ATOM 1492 N N . VAL B 1 68 ? -8.266 12.273 4.582 1 95 68 VAL B N 1
ATOM 1493 C CA . VAL B 1 68 ? -7.91 13.508 5.27 1 95 68 VAL B CA 1
ATOM 1494 C C . VAL B 1 68 ? -7.539 13.211 6.723 1 95 68 VAL B C 1
ATOM 1496 O O . VAL B 1 68 ? -6.543 13.727 7.234 1 95 68 VAL B O 1
ATOM 1499 N N . ARG B 1 69 ? -8.305 12.328 7.359 1 96.06 69 ARG B N 1
ATOM 1500 C CA . ARG B 1 69 ? -8.016 11.945 8.734 1 96.06 69 ARG B CA 1
ATOM 1501 C C . ARG B 1 69 ? -6.648 11.273 8.844 1 96.06 69 ARG B C 1
ATOM 1503 O O . ARG B 1 69 ? -5.883 11.555 9.766 1 96.06 69 ARG B O 1
ATOM 1510 N N . LEU B 1 70 ? -6.336 10.445 7.879 1 92.25 70 LEU B N 1
ATOM 1511 C CA . LEU B 1 70 ? -5.051 9.758 7.852 1 92.25 70 LEU B CA 1
ATOM 1512 C C . LEU B 1 70 ? -3.904 10.758 7.707 1 92.25 70 LEU B C 1
ATOM 1514 O O . LEU B 1 70 ? -2.912 10.68 8.438 1 92.25 70 LEU B O 1
ATOM 1518 N N . ALA B 1 71 ? -4.066 11.664 6.77 1 92.44 71 ALA B N 1
ATOM 1519 C CA . ALA B 1 71 ? -3.027 12.664 6.543 1 92.44 71 ALA B CA 1
ATOM 1520 C C . ALA B 1 71 ? -2.832 13.539 7.777 1 92.44 71 ALA B C 1
ATOM 1522 O O . ALA B 1 71 ? -1.697 13.82 8.172 1 92.44 71 ALA B O 1
ATOM 1523 N N . ALA B 1 72 ? -3.93 13.977 8.344 1 95.31 72 ALA B N 1
ATOM 1524 C CA . ALA B 1 72 ? -3.861 14.82 9.531 1 95.31 72 ALA B CA 1
ATOM 1525 C C . ALA B 1 72 ? -3.172 14.094 10.68 1 95.31 72 ALA B C 1
ATOM 1527 O O . ALA B 1 72 ? -2.309 14.656 11.359 1 95.31 72 ALA B O 1
ATOM 1528 N N . ALA B 1 73 ? -3.576 12.836 10.898 1 94.75 73 ALA B N 1
ATOM 1529 C CA . ALA B 1 73 ? -2.971 12.031 11.953 1 94.75 73 ALA B CA 1
ATOM 1530 C C . ALA B 1 73 ? -1.472 11.867 11.727 1 94.75 73 ALA B C 1
ATOM 1532 O O . ALA B 1 73 ? -0.678 11.992 12.664 1 94.75 73 ALA B O 1
ATOM 1533 N N . THR B 1 74 ? -1.124 11.633 10.539 1 89.75 74 THR B N 1
ATOM 1534 C CA . THR B 1 74 ? 0.283 11.477 10.188 1 89.75 74 THR B CA 1
ATOM 1535 C C . THR B 1 74 ? 1.062 12.75 10.516 1 89.75 74 THR B C 1
ATOM 1537 O O . THR B 1 74 ? 2.135 12.688 11.117 1 89.75 74 THR B O 1
ATOM 1540 N N . GLY B 1 75 ? 0.528 13.883 10.109 1 90 75 GLY B N 1
ATOM 1541 C CA . GLY B 1 75 ? 1.174 15.148 10.414 1 90 75 GLY B CA 1
ATOM 1542 C C . GLY B 1 75 ? 1.321 15.406 11.898 1 90 75 GLY B C 1
ATOM 1543 O O . GLY B 1 75 ? 2.352 15.914 12.352 1 90 75 GLY B O 1
ATOM 1544 N N . LEU B 1 76 ? 0.342 15.031 12.641 1 93.06 76 LEU B N 1
ATOM 1545 C CA . LEU B 1 76 ? 0.31 15.336 14.062 1 93.06 76 LEU B CA 1
ATOM 1546 C C . LEU B 1 76 ? 1.265 14.43 14.836 1 93.06 76 LEU B C 1
ATOM 1548 O O . LEU B 1 76 ? 1.666 14.758 15.953 1 93.06 76 LEU B O 1
ATOM 1552 N N . LEU B 1 77 ? 1.606 13.289 14.266 1 87.88 77 LEU B N 1
ATOM 1553 C CA . LEU B 1 77 ? 2.605 12.438 14.898 1 87.88 77 LEU B CA 1
ATOM 1554 C C . LEU B 1 77 ? 3.932 13.172 15.055 1 87.88 77 LEU B C 1
ATOM 1556 O O . LEU B 1 77 ? 4.637 12.984 16.047 1 87.88 77 LEU B O 1
ATOM 1560 N N . ASP B 1 78 ? 4.148 14.008 14.133 1 80.5 78 ASP B N 1
ATOM 1561 C CA . ASP B 1 78 ? 5.43 14.703 14.109 1 80.5 78 ASP B CA 1
ATOM 1562 C C . ASP B 1 78 ? 5.344 16.031 14.859 1 80.5 78 ASP B C 1
ATOM 1564 O O . ASP B 1 78 ? 6.371 16.625 15.203 1 80.5 78 ASP B O 1
ATOM 1568 N N . TYR B 1 79 ? 4.117 16.531 15.109 1 82.12 79 TYR B N 1
ATOM 1569 C CA . TYR B 1 79 ? 4.016 17.906 15.625 1 82.12 79 TYR B CA 1
ATOM 1570 C C . TYR B 1 79 ? 3.357 17.922 17 1 82.12 79 TYR B C 1
ATOM 1572 O O . TYR B 1 79 ? 2.875 18.953 17.453 1 82.12 79 TYR B O 1
ATOM 1580 N N . GLY B 1 80 ? 3.385 16.891 17.719 1 72.88 80 GLY B N 1
ATOM 1581 C CA . GLY B 1 80 ? 3.15 17.109 19.141 1 72.88 80 GLY B CA 1
ATOM 1582 C C . GLY B 1 80 ? 1.828 16.547 19.609 1 72.88 80 GLY B C 1
ATOM 1583 O O . GLY B 1 80 ? 1.409 16.797 20.75 1 72.88 80 GLY B O 1
ATOM 1584 N N . ALA B 1 81 ? 0.947 16.031 18.938 1 69.81 81 ALA B N 1
ATOM 1585 C CA . ALA B 1 81 ? -0.294 15.469 19.469 1 69.81 81 ALA B CA 1
ATOM 1586 C C . ALA B 1 81 ? -0.441 14.008 19.062 1 69.81 81 ALA B C 1
ATOM 1588 O O . ALA B 1 81 ? -1.396 13.641 18.375 1 69.81 81 ALA B O 1
ATOM 1589 N N . PRO B 1 82 ? 0.32 13.266 19.703 1 80.56 82 PRO B N 1
ATOM 1590 C CA . PRO B 1 82 ? 0.378 11.891 19.203 1 80.56 82 PRO B CA 1
ATOM 1591 C C . PRO B 1 82 ? -0.789 11.039 19.703 1 80.56 82 PRO B C 1
ATOM 1593 O O . PRO B 1 82 ? -1.264 10.156 18.969 1 80.56 82 PRO B O 1
ATOM 1596 N N . ALA B 1 83 ? -1.412 11.477 20.797 1 87.31 83 ALA B N 1
ATOM 1597 C CA . ALA B 1 83 ? -2.428 10.578 21.344 1 87.31 83 ALA B CA 1
ATOM 1598 C C . ALA B 1 83 ? -3.648 10.516 20.422 1 87.31 83 ALA B C 1
ATOM 1600 O O . ALA B 1 83 ? -4.148 9.43 20.125 1 87.31 83 ALA B O 1
ATOM 1601 N N . GLN B 1 84 ? -4.094 11.711 20.047 1 91.12 84 GLN B N 1
ATOM 1602 C CA . GLN B 1 84 ? -5.262 11.727 19.172 1 91.12 84 GLN B CA 1
ATOM 1603 C C . GLN B 1 84 ? -4.922 11.172 17.781 1 91.12 84 GLN B C 1
ATOM 1605 O O . GLN B 1 84 ? -5.742 10.492 17.172 1 91.12 84 GLN B O 1
ATOM 1610 N N . ALA B 1 85 ? -3.77 11.531 17.344 1 93.12 85 ALA B N 1
ATOM 1611 C CA . ALA B 1 85 ? -3.303 11 16.062 1 93.12 85 ALA B CA 1
ATOM 1612 C C . ALA B 1 85 ? -3.264 9.477 16.078 1 93.12 85 ALA B C 1
ATOM 1614 O O . ALA B 1 85 ? -3.74 8.828 15.148 1 93.12 85 ALA B O 1
ATOM 1615 N N . ILE B 1 86 ? -2.848 8.938 17.156 1 91.25 86 ILE B N 1
ATOM 1616 C CA . ILE B 1 86 ? -2.73 7.488 17.312 1 91.25 86 ILE B CA 1
ATOM 1617 C C . ILE B 1 86 ? -4.121 6.855 17.328 1 91.25 86 ILE B C 1
ATOM 1619 O O . ILE B 1 86 ? -4.344 5.812 16.719 1 91.25 86 ILE B O 1
ATOM 1623 N N . ALA B 1 87 ? -4.977 7.477 18 1 92.56 87 ALA B N 1
ATOM 1624 C CA . ALA B 1 87 ? -6.344 6.961 18.062 1 92.56 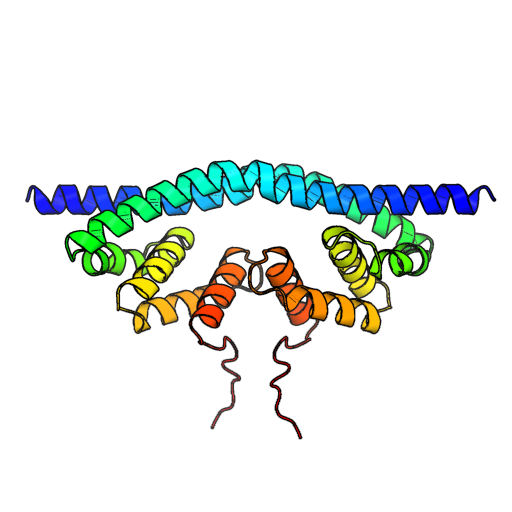87 ALA B CA 1
ATOM 1625 C C . ALA B 1 87 ? -6.957 6.883 16.672 1 92.56 87 ALA B C 1
ATOM 1627 O O . ALA B 1 87 ? -7.613 5.898 16.328 1 92.56 87 ALA B O 1
ATOM 1628 N N . VAL B 1 88 ? -6.734 7.883 15.891 1 93.56 88 VAL B N 1
ATOM 1629 C CA . VAL B 1 88 ? -7.285 7.918 14.539 1 93.56 88 VAL B CA 1
ATOM 1630 C C . VAL B 1 88 ? -6.625 6.84 13.68 1 93.56 88 VAL B C 1
ATOM 1632 O O . VAL B 1 88 ? -7.305 6.121 12.945 1 93.56 88 VAL B O 1
ATOM 1635 N N . LEU B 1 89 ? -5.324 6.719 13.797 1 91 89 LEU B N 1
ATOM 1636 C CA . LEU B 1 89 ? -4.605 5.703 13.039 1 91 89 LEU B CA 1
ATOM 1637 C C . LEU B 1 89 ? -5.062 4.301 13.438 1 91 89 LEU B C 1
ATOM 1639 O O . LEU B 1 89 ? -5.199 3.424 12.578 1 91 89 LEU B O 1
ATOM 1643 N N . ARG B 1 90 ? -5.379 4.082 14.633 1 89.88 90 ARG B N 1
ATOM 1644 C CA . ARG B 1 90 ? -5.883 2.793 15.094 1 89.88 90 ARG B CA 1
ATOM 1645 C C . ARG B 1 90 ? -7.25 2.488 14.492 1 89.88 90 ARG B C 1
ATOM 1647 O O . ARG B 1 90 ? -7.512 1.358 14.078 1 89.88 90 ARG B O 1
ATOM 165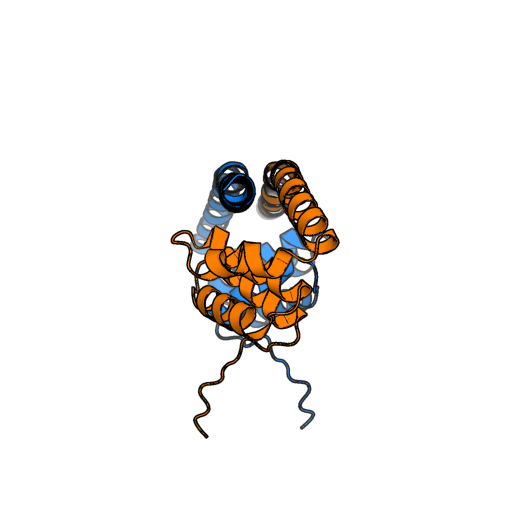4 N N . ASP B 1 91 ? -7.992 3.496 14.516 1 91.56 91 ASP B N 1
ATOM 1655 C CA . ASP B 1 91 ? -9.32 3.324 13.945 1 91.56 91 ASP B CA 1
ATOM 1656 C C . ASP B 1 91 ? -9.25 2.953 12.469 1 91.56 91 ASP B C 1
ATOM 1658 O O . ASP B 1 91 ? -9.922 2.023 12.016 1 91.56 91 ASP B O 1
ATOM 1662 N N . ILE B 1 92 ? -8.43 3.594 11.75 1 88.12 92 ILE B N 1
ATOM 1663 C CA . ILE B 1 92 ? -8.289 3.357 10.32 1 88.12 92 ILE B CA 1
ATOM 1664 C C . ILE B 1 92 ? -7.672 1.979 10.086 1 88.12 92 ILE B C 1
ATOM 1666 O O . ILE B 1 92 ? -8.031 1.287 9.133 1 88.12 92 ILE B O 1
ATOM 1670 N N . SER B 1 93 ? -6.816 1.61 10.938 1 83.06 93 SER B N 1
ATOM 1671 C CA . SER B 1 93 ? -6.082 0.358 10.781 1 83.06 93 SER B CA 1
ATOM 1672 C C . SER B 1 93 ? -7.008 -0.846 10.922 1 83.06 93 SER B C 1
ATOM 1674 O O . SER B 1 93 ? -6.668 -1.951 10.5 1 83.06 93 SER B O 1
ATOM 1676 N N . LYS B 1 94 ? -8.117 -0.592 11.445 1 82.12 94 LYS B N 1
ATOM 1677 C CA . LYS B 1 94 ? -9.055 -1.677 11.711 1 82.12 94 LYS B CA 1
ATOM 1678 C C . LYS B 1 94 ? -9.766 -2.113 10.438 1 82.12 94 LYS B C 1
ATOM 1680 O O . LYS B 1 94 ? -10.359 -3.193 10.383 1 82.12 94 LYS B O 1
ATOM 1685 N N . ASN B 1 95 ? -9.734 -1.146 9.484 1 70.38 95 ASN B N 1
ATOM 1686 C CA . ASN B 1 95 ? -10.328 -1.545 8.211 1 70.38 95 ASN B CA 1
ATOM 1687 C C . ASN B 1 95 ? -9.477 -2.596 7.504 1 70.38 95 ASN B C 1
ATOM 1689 O O . ASN B 1 95 ? -8.328 -2.332 7.148 1 70.38 95 ASN B O 1
ATOM 1693 N N . PRO B 1 96 ? -9.977 -3.902 7.422 1 56.19 96 PRO B N 1
ATOM 1694 C CA . PRO B 1 96 ? -9.156 -5.016 6.934 1 56.19 96 PRO B CA 1
ATOM 1695 C C . PRO B 1 96 ? -8.773 -4.867 5.461 1 56.19 96 PRO B C 1
ATOM 1697 O O . PRO B 1 96 ? -7.754 -5.402 5.027 1 56.19 96 PRO B O 1
ATOM 1700 N N . GLU B 1 97 ? -9.531 -4.227 4.676 1 53.72 97 GLU B N 1
ATOM 1701 C CA . GLU B 1 97 ? -9.336 -4.328 3.232 1 53.72 97 GLU B CA 1
ATOM 1702 C C . GLU B 1 97 ? -8.82 -3.014 2.656 1 53.72 97 GLU B C 1
ATOM 1704 O O . GLU B 1 97 ? -8.555 -2.918 1.455 1 53.72 97 GLU B O 1
ATOM 1709 N N . GLY B 1 98 ? -8.047 -2.258 3.432 1 61.28 98 GLY B N 1
ATOM 1710 C CA . GLY B 1 98 ? -7.766 -0.974 2.809 1 61.28 98 GLY B CA 1
ATOM 1711 C C . GLY B 1 98 ? -6.305 -0.576 2.898 1 61.28 98 GLY B C 1
ATOM 1712 O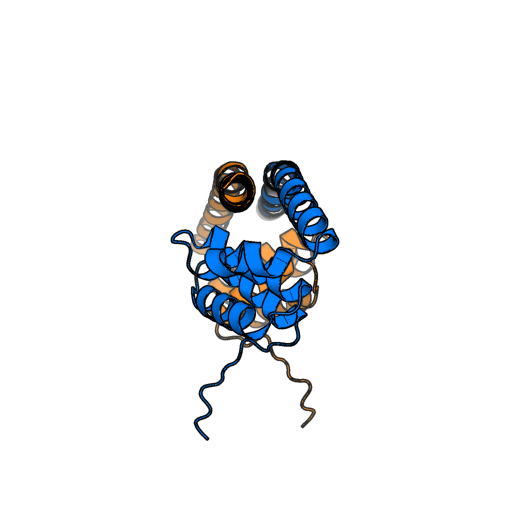 O . GLY B 1 98 ? -5.633 -0.871 3.891 1 61.28 98 GLY B O 1
ATOM 1713 N N . PHE B 1 99 ? -5.852 -0.21 1.68 1 66 99 PHE B N 1
ATOM 1714 C CA . PHE B 1 99 ? -4.48 0.283 1.604 1 66 99 PHE B CA 1
ATOM 1715 C C . PHE B 1 99 ? -4.227 1.342 2.67 1 66 99 PHE B C 1
ATOM 1717 O O . PHE B 1 99 ? -3.139 1.401 3.248 1 66 99 PHE B O 1
ATOM 1724 N N . MET B 1 100 ? -5.34 2.113 2.959 1 78.19 100 MET B N 1
ATOM 1725 C CA . MET B 1 100 ? -5.188 3.125 4 1 78.19 100 MET B CA 1
ATOM 1726 C C . MET B 1 100 ? -4.996 2.477 5.367 1 78.19 100 MET B C 1
ATOM 1728 O O . MET B 1 100 ? -4.254 2.99 6.207 1 78.19 100 MET B O 1
ATOM 1732 N N . ALA B 1 101 ? -5.641 1.375 5.516 1 79.25 101 ALA B N 1
ATOM 1733 C CA . ALA B 1 101 ? -5.48 0.642 6.77 1 79.25 101 ALA B CA 1
ATOM 1734 C C . ALA B 1 101 ? -4.055 0.128 6.926 1 79.25 101 ALA B C 1
ATOM 1736 O O . ALA B 1 101 ? -3.477 0.201 8.016 1 79.25 101 ALA B O 1
ATOM 1737 N N . VAL B 1 102 ? -3.57 -0.351 5.926 1 70.62 102 VAL B N 1
ATOM 1738 C CA . VAL B 1 102 ? -2.195 -0.84 5.926 1 70.62 102 VAL B CA 1
ATOM 1739 C C . VAL B 1 102 ? -1.236 0.312 6.215 1 70.62 102 VAL B C 1
ATOM 1741 O O . VAL B 1 102 ? -0.315 0.172 7.023 1 70.62 102 VAL B O 1
ATOM 1744 N N . THR B 1 103 ? -1.47 1.388 5.516 1 74.69 103 THR B N 1
ATOM 1745 C CA . THR B 1 103 ? -0.66 2.58 5.742 1 74.69 103 THR B CA 1
ATOM 1746 C C . THR B 1 103 ? -0.714 3.004 7.207 1 74.69 103 THR B C 1
ATOM 1748 O O . THR B 1 103 ? 0.317 3.309 7.809 1 74.69 103 THR B O 1
ATOM 1751 N N . ALA B 1 104 ? -1.921 2.975 7.738 1 84.38 104 ALA B N 1
ATOM 1752 C CA . ALA B 1 104 ? -2.088 3.336 9.141 1 84.38 104 ALA B CA 1
ATOM 1753 C C . ALA B 1 104 ? -1.301 2.393 10.047 1 84.38 104 ALA B C 1
ATOM 1755 O O . ALA B 1 104 ? -0.658 2.832 11.008 1 84.38 104 ALA B O 1
ATOM 1756 N N . ARG B 1 105 ? -1.281 1.164 9.789 1 77.56 105 ARG B N 1
ATOM 1757 C CA . ARG B 1 105 ? -0.561 0.175 10.586 1 77.56 105 ARG B CA 1
ATOM 1758 C C . ARG B 1 105 ? 0.943 0.419 10.531 1 77.56 105 ARG B C 1
ATOM 1760 O O . ARG B 1 105 ? 1.629 0.329 11.547 1 77.56 105 ARG B O 1
ATOM 1767 N N . ILE B 1 106 ? 1.409 0.662 9.453 1 73.31 106 ILE B N 1
ATOM 1768 C CA . ILE B 1 106 ? 2.832 0.936 9.281 1 73.31 106 ILE B CA 1
ATOM 1769 C C . ILE B 1 106 ? 3.225 2.164 10.094 1 73.31 106 ILE B C 1
ATOM 1771 O O . ILE B 1 106 ? 4.254 2.162 10.773 1 73.31 106 ILE B O 1
ATOM 1775 N N . LEU B 1 107 ? 2.371 3.207 9.953 1 78.56 107 LEU B N 1
ATOM 1776 C CA . LEU B 1 107 ? 2.654 4.43 10.695 1 78.56 107 LEU B CA 1
ATOM 1777 C C . LEU B 1 107 ? 2.674 4.16 12.195 1 78.56 107 LEU B C 1
ATOM 1779 O O . LEU B 1 107 ? 3.543 4.664 12.914 1 78.56 107 LEU B O 1
ATOM 1783 N N . LEU B 1 108 ? 1.731 3.352 12.664 1 82.44 108 LEU B N 1
ATOM 1784 C CA . LEU B 1 108 ? 1.677 3 14.078 1 82.44 108 LEU B CA 1
ATOM 1785 C C . LEU B 1 108 ? 2.93 2.236 14.5 1 82.44 108 LEU B C 1
ATOM 1787 O O . LEU B 1 108 ? 3.531 2.541 15.531 1 82.44 108 LEU B O 1
ATOM 1791 N N . ARG B 1 109 ? 3.346 1.335 13.703 1 74.62 109 ARG B N 1
ATOM 1792 C CA . ARG B 1 109 ? 4.535 0.537 13.984 1 74.62 109 ARG B CA 1
ATOM 1793 C C . ARG B 1 109 ? 5.785 1.41 14.016 1 74.62 109 ARG B C 1
ATOM 1795 O O . ARG B 1 109 ? 6.637 1.253 14.891 1 74.62 109 ARG B O 1
ATOM 1802 N N . LYS B 1 110 ? 5.809 2.193 13.047 1 71.06 110 LYS B N 1
ATOM 1803 C CA . LYS B 1 110 ? 6.957 3.094 12.961 1 71.06 110 LYS B CA 1
ATOM 1804 C C . LYS B 1 110 ? 7.078 3.947 14.227 1 71.06 110 LYS B C 1
ATOM 1806 O O . LYS B 1 110 ? 8.188 4.301 14.633 1 71.06 110 LYS B O 1
ATOM 1811 N N . HIS B 1 111 ? 5.895 4.215 14.781 1 75.94 111 HIS B N 1
ATOM 1812 C CA . HIS B 1 111 ? 5.898 5.055 15.969 1 75.94 111 HIS B CA 1
ATOM 1813 C C . HIS B 1 111 ? 5.855 4.207 17.234 1 75.94 111 HIS B C 1
ATOM 1815 O O . HIS B 1 111 ? 5.566 4.719 18.328 1 75.94 111 HIS B O 1
ATOM 1821 N N . GLY B 1 112 ? 6.176 2.939 17.016 1 68.94 112 GLY B N 1
ATOM 1822 C CA . GLY B 1 112 ? 6.348 2.041 18.156 1 68.94 112 GLY B CA 1
ATOM 1823 C C . GLY B 1 112 ? 5.031 1.561 18.734 1 68.94 112 GLY B C 1
ATOM 1824 O O . GLY B 1 112 ? 4.977 1.136 19.891 1 68.94 112 GLY B O 1
ATOM 1825 N N . ILE B 1 113 ? 3.977 1.847 18 1 61.66 113 ILE B N 1
ATOM 1826 C CA . ILE B 1 113 ? 2.666 1.454 18.5 1 61.66 113 ILE B CA 1
ATOM 1827 C C . ILE B 1 113 ? 2.258 0.115 17.891 1 61.66 113 ILE B C 1
ATOM 1829 O O . ILE B 1 113 ? 2.256 -0.044 16.672 1 61.66 113 ILE B O 1
ATOM 1833 N N . SER B 1 114 ? 2.324 -0.98 18.625 1 56.56 114 SER B N 1
ATOM 1834 C CA . SER B 1 114 ? 2.002 -2.326 18.156 1 56.56 114 SER B CA 1
ATOM 1835 C C . SER B 1 114 ? 0.532 -2.443 17.781 1 56.56 114 SER B C 1
ATOM 1837 O O . SER B 1 114 ? -0.328 -1.803 18.391 1 56.56 114 SER B O 1
ATOM 1839 N N . SER B 1 115 ? 0.123 -2.514 16.641 1 49.41 115 SER B N 1
ATOM 1840 C CA . SER B 1 115 ? -1.243 -2.77 16.188 1 49.41 115 SER B CA 1
ATOM 1841 C C . SER B 1 115 ? -1.925 -3.811 17.078 1 49.41 115 SER B C 1
ATOM 1843 O O . SER B 1 115 ? -3.107 -4.105 16.891 1 49.41 115 SER B O 1
ATOM 1845 N N . LEU B 1 116 ? -1.332 -4.863 17.641 1 41.56 116 LEU B N 1
ATOM 1846 C CA . LEU B 1 116 ? -1.999 -5.953 18.359 1 41.56 116 LEU B CA 1
ATOM 1847 C C . LEU B 1 116 ? -2.803 -5.422 19.531 1 41.56 116 LEU B C 1
ATOM 1849 O O . LEU B 1 116 ? -2.232 -5.043 20.562 1 41.56 116 LEU B O 1
ATOM 1853 N N . GLU B 1 117 ? -3.646 -4.488 19.734 1 36.25 117 GLU B N 1
ATOM 1854 C CA . GLU B 1 117 ? -4.539 -4.879 20.828 1 36.25 117 GLU B CA 1
ATOM 1855 C C . GLU B 1 117 ? -4.922 -6.352 20.719 1 36.25 117 GLU B C 1
ATOM 1857 O O . GLU B 1 117 ? -5.551 -6.77 19.75 1 36.25 117 GLU B O 1
ATOM 1862 N N . ASP B 1 118 ? -4.125 -7.344 20.984 1 32.94 118 ASP B N 1
ATOM 1863 C CA . ASP B 1 118 ? -4.613 -8.539 21.672 1 32.94 118 ASP B CA 1
ATOM 1864 C C . ASP B 1 118 ? -5.754 -8.195 22.641 1 32.94 118 ASP B C 1
ATOM 1866 O O . ASP B 1 118 ? -5.637 -7.266 23.438 1 32.94 118 ASP B O 1
ATOM 1870 N N . GLY B 1 119 ? -6.957 -8.195 22.359 1 30.78 119 GLY B N 1
ATOM 1871 C CA . GLY B 1 119 ? -7.992 -8.5 23.328 1 30.78 119 GLY B CA 1
ATOM 1872 C C . GLY B 1 119 ? -7.492 -9.328 24.5 1 30.78 119 GLY B C 1
ATOM 1873 O O . GLY B 1 119 ? -8.258 -10.078 25.094 1 30.78 119 GLY B O 1
ATOM 1874 N N . SER B 1 120 ? -6.289 -9.594 24.875 1 26.91 120 SER B N 1
ATOM 1875 C CA . SER B 1 120 ? -6.312 -10.062 26.25 1 26.91 120 SER B CA 1
ATOM 1876 C C . SER B 1 120 ? -6.812 -8.969 27.188 1 26.91 120 SER B C 1
ATOM 1878 O O . SER B 1 120 ? -6.352 -7.824 27.125 1 26.91 120 SER B O 1
ATOM 1880 N N . VAL B 1 121 ? -8.203 -9.016 27.453 1 24.97 121 VAL B N 1
ATOM 1881 C CA . VAL B 1 121 ? -8.766 -8.781 28.781 1 24.97 121 VAL B CA 1
ATOM 1882 C C . VAL B 1 121 ? -7.758 -9.195 29.844 1 24.97 121 VAL B C 1
ATOM 1884 O O . VAL B 1 121 ? -7.289 -10.336 29.859 1 24.97 121 VAL B O 1
ATOM 1887 N N . HIS B 1 122 ? -6.824 -8.273 30.281 1 18.58 122 HIS B N 1
ATOM 1888 C CA . HIS B 1 122 ? -6.727 -8.555 31.703 1 18.58 122 HIS B CA 1
ATOM 1889 C C . HIS B 1 122 ? -8.086 -8.453 32.375 1 18.58 122 HIS B C 1
ATOM 1891 O O . HIS B 1 122 ? -8.867 -7.543 32.094 1 18.58 122 HIS B O 1
#

InterPro domains:
  IPR016024 Armadillo-type fold [SSF48371] (14-111)
  IPR042236 Phosphoinositide 3-kinase, accessory (PIK) domain superfamily [G3DSA:1.25.40.70] (9-112)